Protein AF-A0A3P7J3W5-F1 (afdb_monomer_lite)

pLDDT: mean 81.72, std 17.39, range [25.41, 97.19]

Structure (mmCIF, N/CA/C/O backbone):
data_AF-A0A3P7J3W5-F1
#
_entry.id   AF-A0A3P7J3W5-F1
#
loop_
_atom_site.group_PDB
_atom_site.id
_atom_site.type_symbol
_atom_site.label_atom_id
_atom_site.label_alt_id
_atom_site.label_comp_id
_atom_site.label_asym_id
_atom_site.label_entity_id
_atom_site.label_seq_id
_atom_site.pdbx_PDB_ins_code
_atom_site.Cartn_x
_atom_site.Cartn_y
_atom_site.Cartn_z
_atom_site.occupancy
_atom_site.B_iso_or_equiv
_atom_site.auth_seq_id
_atom_site.auth_comp_id
_atom_site.auth_asym_id
_atom_site.auth_atom_id
_atom_site.pdbx_PDB_model_num
ATOM 1 N N . MET A 1 1 ? -39.302 -14.415 18.788 1.00 32.62 1 MET A N 1
ATOM 2 C CA . MET A 1 1 ? -39.458 -13.010 19.211 1.00 32.62 1 MET A CA 1
ATOM 3 C C . MET A 1 1 ? -38.468 -12.754 20.344 1.00 32.62 1 MET A C 1
ATOM 5 O O . MET A 1 1 ? -38.788 -12.977 21.496 1.00 32.62 1 MET A O 1
ATOM 9 N N . VAL A 1 2 ? -37.235 -12.389 19.990 1.00 25.41 2 VAL A N 1
ATOM 10 C CA . VAL A 1 2 ? -36.208 -11.818 20.878 1.00 25.41 2 VAL A CA 1
ATOM 11 C C . VAL A 1 2 ? -35.778 -10.541 20.160 1.00 25.41 2 VAL A C 1
ATOM 13 O O . VAL A 1 2 ? -35.645 -10.543 18.935 1.00 25.41 2 VAL A O 1
ATOM 16 N N . ALA A 1 3 ? -35.766 -9.428 20.884 1.00 28.78 3 ALA A N 1
ATOM 17 C CA . ALA A 1 3 ? -35.908 -8.079 20.351 1.00 28.78 3 ALA A CA 1
ATOM 18 C C . ALA A 1 3 ? -34.922 -7.730 19.215 1.00 28.78 3 ALA A C 1
ATOM 20 O O . ALA A 1 3 ? -33.742 -7.495 19.450 1.00 28.78 3 ALA A O 1
ATOM 21 N N . LYS A 1 4 ? -35.458 -7.540 17.999 1.00 30.19 4 LYS A N 1
ATOM 22 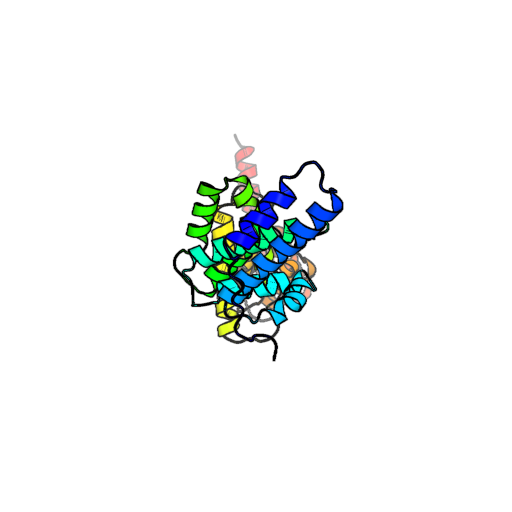C CA . LYS A 1 4 ? -34.817 -6.879 16.837 1.00 30.19 4 LYS A CA 1
ATOM 23 C C . LYS A 1 4 ? -34.503 -5.382 17.062 1.00 30.19 4 LYS A C 1
ATOM 25 O O . LYS A 1 4 ? -34.199 -4.668 16.117 1.00 30.19 4 LYS A O 1
ATOM 30 N N . GLY A 1 5 ? -34.609 -4.901 18.298 1.00 29.94 5 GLY A N 1
ATOM 31 C CA . GLY A 1 5 ? -34.490 -3.492 18.670 1.00 29.94 5 GLY A CA 1
ATOM 32 C C . GLY A 1 5 ? -33.723 -3.270 19.968 1.00 29.94 5 GLY A C 1
ATOM 33 O O . GLY A 1 5 ? -33.806 -2.184 20.534 1.00 29.94 5 GLY A O 1
ATOM 34 N N . ALA A 1 6 ? -32.971 -4.266 20.448 1.00 30.86 6 ALA A N 1
ATOM 35 C CA . ALA A 1 6 ? -31.943 -3.996 21.437 1.00 30.86 6 ALA A CA 1
ATOM 36 C C . ALA A 1 6 ? -30.790 -3.277 20.722 1.00 30.86 6 ALA A C 1
ATOM 38 O O . ALA A 1 6 ? -29.756 -3.858 20.405 1.00 30.86 6 ALA A O 1
ATOM 39 N N . HIS A 1 7 ? -30.947 -1.966 20.516 1.00 38.22 7 HIS A N 1
ATOM 40 C CA . HIS A 1 7 ? -29.829 -1.110 20.871 1.00 38.22 7 HIS A CA 1
ATOM 41 C C . HIS A 1 7 ? -29.424 -1.605 22.259 1.00 38.22 7 HIS A C 1
ATOM 43 O O . HIS A 1 7 ? -30.256 -1.618 23.163 1.00 38.22 7 HIS A O 1
ATOM 49 N N . LEU A 1 8 ? -28.223 -2.139 22.413 1.00 47.22 8 LEU A N 1
ATOM 50 C CA . LEU A 1 8 ? -27.623 -2.232 23.728 1.00 47.22 8 LEU A CA 1
ATOM 51 C C . LEU A 1 8 ? -26.984 -0.861 23.936 1.00 47.22 8 LEU A C 1
ATOM 53 O O . LEU A 1 8 ? -25.805 -0.735 23.628 1.00 47.22 8 LEU A O 1
ATOM 57 N N . PRO A 1 9 ? -27.683 0.205 24.382 1.00 47.31 9 PRO A N 1
ATOM 58 C CA . PRO A 1 9 ? -26.972 1.190 25.150 1.00 47.31 9 PRO A CA 1
ATOM 59 C C . PRO A 1 9 ? -26.625 0.457 26.438 1.00 47.31 9 PRO A C 1
ATOM 61 O O . PRO A 1 9 ? -27.456 -0.225 27.045 1.00 47.31 9 PRO A O 1
ATOM 64 N N . TRP A 1 10 ? -25.385 0.573 26.864 1.00 55.38 10 TRP A N 1
ATOM 65 C CA . TRP A 1 10 ? -25.084 0.339 28.255 1.00 55.38 10 TRP A CA 1
ATOM 66 C C . TRP A 1 10 ? -26.069 1.165 29.088 1.00 55.38 10 TRP A C 1
ATOM 68 O O . TRP A 1 10 ? -25.975 2.393 29.121 1.00 55.38 10 TRP A O 1
ATOM 78 N N . SER A 1 11 ? -27.079 0.537 29.699 1.00 67.06 11 SER A N 1
ATOM 79 C CA . SER A 1 11 ? -27.890 1.280 30.655 1.00 67.06 11 SER A CA 1
ATOM 80 C C . SER A 1 11 ? -26.925 1.730 31.747 1.00 67.06 11 SER A C 1
ATOM 82 O O . SER A 1 11 ? -26.080 0.946 32.181 1.00 67.06 11 SER A O 1
ATOM 84 N N . ARG A 1 12 ? -27.008 2.993 32.168 1.00 66.56 12 ARG A N 1
ATOM 85 C CA . ARG A 1 12 ? -26.094 3.564 33.169 1.00 66.56 12 ARG A CA 1
ATOM 86 C C . ARG A 1 12 ? -25.913 2.640 34.386 1.00 66.56 12 ARG A C 1
ATOM 88 O O . ARG A 1 12 ? -24.799 2.453 34.855 1.00 66.56 12 ARG A O 1
ATOM 95 N N . ARG A 1 13 ? -26.996 1.973 34.800 1.00 70.88 13 ARG A N 1
ATOM 96 C CA . ARG A 1 13 ? -27.021 0.976 35.881 1.00 70.88 13 ARG A CA 1
ATOM 97 C C . ARG A 1 13 ? -26.195 -0.279 35.586 1.00 70.88 13 ARG A C 1
ATOM 99 O O . ARG A 1 13 ? -25.500 -0.767 36.472 1.00 70.88 13 ARG A O 1
ATOM 106 N N . LEU A 1 14 ? -26.260 -0.804 34.360 1.00 74.50 14 LEU A N 1
ATOM 107 C CA . LEU A 1 14 ? -25.449 -1.949 33.941 1.00 74.50 14 LEU A CA 1
ATOM 108 C C . LEU A 1 14 ? -23.961 -1.574 33.928 1.00 74.50 14 LEU A C 1
ATOM 110 O O . LEU A 1 14 ? -23.153 -2.322 34.467 1.00 74.50 14 LEU A O 1
ATOM 114 N N . SER A 1 15 ? -23.606 -0.389 33.414 1.00 72.62 15 SER A N 1
ATOM 115 C CA . SER A 1 15 ? -22.226 0.117 33.480 1.00 72.62 15 SER A CA 1
ATOM 116 C C . SER A 1 15 ? -21.733 0.268 34.913 1.00 72.62 15 SER A C 1
ATOM 118 O O . SER A 1 15 ? -20.631 -0.167 35.227 1.00 72.62 15 SER A O 1
ATOM 120 N N . GLU A 1 16 ? -22.541 0.865 35.791 1.00 79.25 16 GLU A N 1
ATOM 121 C CA . GLU A 1 16 ? -22.210 1.046 37.209 1.00 79.25 16 GLU A CA 1
ATOM 122 C C . GLU A 1 16 ? -22.006 -0.306 37.910 1.00 79.25 16 GLU A C 1
ATOM 124 O O . GLU A 1 16 ? -21.056 -0.469 38.675 1.00 79.25 16 GLU A O 1
ATOM 129 N N . THR A 1 17 ? -22.833 -1.302 37.582 1.00 83.25 17 THR A N 1
ATOM 130 C CA . THR A 1 17 ? -22.724 -2.664 38.128 1.00 83.25 17 THR A CA 1
ATOM 131 C C . THR A 1 17 ? -21.467 -3.371 37.626 1.00 83.25 17 THR A C 1
ATOM 133 O O . THR A 1 17 ? -20.705 -3.901 38.430 1.00 83.25 17 THR A O 1
ATOM 136 N N . VAL A 1 18 ? -21.193 -3.328 36.319 1.00 84.38 18 VAL A N 1
ATOM 137 C CA . VAL A 1 18 ? -19.963 -3.889 35.735 1.00 84.38 18 VAL A CA 1
ATOM 138 C C . VAL A 1 18 ? -18.728 -3.242 36.361 1.00 84.38 18 VAL A C 1
ATOM 140 O O . VAL A 1 18 ? -17.822 -3.941 36.807 1.00 84.38 18 VAL A O 1
ATOM 143 N N . GLN A 1 19 ? -18.712 -1.913 36.485 1.00 83.81 19 GLN A N 1
ATOM 144 C CA . GLN A 1 19 ? -17.610 -1.186 37.118 1.00 83.81 19 GLN A CA 1
ATOM 145 C C . GLN A 1 19 ? -17.444 -1.543 38.600 1.00 83.81 19 GLN A C 1
ATOM 147 O O . GLN A 1 19 ? -16.315 -1.644 39.077 1.00 83.81 19 GLN A O 1
ATOM 152 N N . SER A 1 20 ? -18.541 -1.764 39.328 1.00 86.88 20 SER A N 1
ATOM 153 C CA . SER A 1 20 ? -18.498 -2.222 40.720 1.00 86.88 20 SER A CA 1
ATOM 154 C C . SER A 1 20 ? -17.859 -3.610 40.840 1.00 86.88 20 SER A C 1
ATOM 156 O O . SER A 1 20 ? -16.986 -3.802 41.686 1.00 86.88 20 SER A O 1
ATOM 158 N N . VAL A 1 21 ? -18.217 -4.546 39.955 1.00 86.75 21 VAL A N 1
ATOM 159 C CA . VAL A 1 21 ? -17.647 -5.905 39.927 1.00 86.75 21 VAL A CA 1
ATOM 160 C C . VAL A 1 21 ? -16.160 -5.881 39.561 1.00 86.75 21 VAL A C 1
ATOM 162 O O . VAL A 1 21 ? -15.350 -6.492 40.257 1.00 86.75 21 VAL A O 1
ATOM 165 N N . LEU A 1 22 ? -15.771 -5.127 38.526 1.00 85.94 22 LEU A N 1
ATOM 166 C CA . LEU A 1 22 ? -14.370 -5.030 38.090 1.00 85.94 22 LEU A CA 1
ATOM 167 C C . LEU A 1 22 ? -13.462 -4.412 39.168 1.00 85.94 22 LEU A C 1
ATOM 169 O O . LEU A 1 22 ? -12.328 -4.859 39.364 1.00 85.94 22 LEU A O 1
ATOM 173 N N . LYS A 1 23 ? -13.970 -3.433 39.927 1.00 89.56 23 LYS A N 1
ATOM 174 C CA . LYS A 1 23 ? -13.230 -2.767 41.015 1.00 89.56 23 LYS A CA 1
ATOM 175 C C . LYS A 1 23 ? -13.205 -3.554 42.326 1.00 89.56 23 LYS A C 1
ATOM 177 O O . LYS A 1 23 ? -12.397 -3.234 43.192 1.00 89.56 23 LYS A O 1
ATOM 182 N N . ASN A 1 24 ? -14.052 -4.569 42.494 1.00 90.31 24 ASN A N 1
ATOM 183 C CA . ASN A 1 24 ? -14.135 -5.318 43.745 1.00 90.31 24 ASN A CA 1
ATOM 184 C C . ASN A 1 24 ? -12.908 -6.241 43.914 1.00 90.31 24 ASN A C 1
ATOM 186 O O . ASN A 1 24 ? -12.721 -7.142 43.095 1.00 90.31 24 ASN A O 1
ATOM 190 N N . PRO A 1 25 ? -12.062 -6.059 44.946 1.00 89.31 25 PRO A N 1
ATOM 191 C CA . PRO A 1 25 ? -10.856 -6.868 45.141 1.00 89.31 25 PRO A CA 1
ATOM 192 C C . PRO A 1 25 ? -11.151 -8.333 45.501 1.00 89.31 25 PRO A C 1
ATOM 194 O O . PRO A 1 25 ? -10.266 -9.169 45.375 1.00 89.31 25 PRO A O 1
ATOM 197 N N . HIS A 1 26 ? -12.378 -8.650 45.920 1.00 91.38 26 HIS A N 1
ATOM 198 C CA . HIS A 1 26 ? -12.797 -10.000 46.304 1.00 91.38 26 HIS A CA 1
ATOM 199 C C . HIS A 1 26 ? -13.346 -10.834 45.138 1.00 91.38 26 HIS A C 1
ATOM 201 O O . HIS A 1 26 ? -13.670 -12.002 45.329 1.00 91.38 26 HIS A O 1
ATOM 207 N N . VAL A 1 27 ? -13.492 -10.246 43.946 1.00 89.56 27 VAL A N 1
ATOM 208 C CA . VAL A 1 27 ? -13.928 -10.976 42.748 1.00 89.56 27 VAL A CA 1
ATOM 209 C C . VAL A 1 27 ? -12.719 -11.623 42.091 1.00 89.56 27 VAL A C 1
ATOM 211 O O . VAL A 1 27 ? -11.704 -10.962 41.867 1.00 89.56 27 VAL A O 1
ATOM 214 N N . ASP A 1 28 ? -12.870 -12.902 41.760 1.00 92.88 28 ASP A N 1
ATOM 215 C CA . ASP A 1 28 ? -11.854 -13.699 41.089 1.00 92.88 28 ASP A CA 1
ATOM 216 C C . ASP A 1 28 ? -11.369 -13.052 39.776 1.00 92.88 28 ASP A C 1
ATOM 218 O O . ASP A 1 28 ? -12.141 -12.455 39.016 1.00 92.88 28 ASP A O 1
ATOM 222 N N . LEU A 1 29 ? -10.064 -13.154 39.518 1.00 89.44 29 LEU A N 1
ATOM 223 C CA . LEU A 1 29 ? -9.424 -12.510 38.375 1.00 89.44 29 LEU A CA 1
ATOM 224 C C . LEU A 1 29 ? -9.909 -13.080 37.034 1.00 89.44 29 LEU A C 1
ATOM 226 O O . LEU A 1 29 ? -10.029 -12.328 36.068 1.00 89.44 29 LEU A O 1
ATOM 230 N N . GLU A 1 30 ? -10.213 -14.374 36.963 1.00 89.94 30 GLU A N 1
ATOM 231 C CA . GLU A 1 30 ? -10.749 -15.031 35.770 1.00 89.94 30 GLU A CA 1
ATOM 232 C C . GLU A 1 30 ? -12.151 -14.508 35.445 1.00 89.94 30 GLU A C 1
ATOM 234 O O . GLU A 1 30 ? -12.442 -14.168 34.296 1.00 89.94 30 GLU A O 1
ATOM 239 N N . ILE A 1 31 ? -12.989 -14.321 36.470 1.00 88.62 31 ILE A N 1
ATOM 240 C CA . ILE A 1 31 ? -14.320 -13.712 36.319 1.00 88.62 31 ILE A CA 1
ATOM 241 C C . ILE A 1 31 ? -14.195 -12.277 35.800 1.00 88.62 31 ILE A C 1
ATOM 243 O O . ILE A 1 31 ? -14.942 -11.880 34.903 1.00 88.62 31 ILE A O 1
ATOM 247 N N . LYS A 1 32 ? -13.233 -11.500 36.314 1.00 87.81 32 LYS A N 1
ATOM 248 C CA . LYS A 1 32 ? -12.977 -10.141 35.812 1.00 87.81 32 LYS A CA 1
ATOM 249 C C . LYS A 1 32 ? -12.538 -10.146 34.353 1.00 87.81 32 LYS A C 1
ATOM 251 O O . LYS A 1 32 ? -13.104 -9.392 33.570 1.00 87.81 32 LYS A O 1
ATOM 256 N N . ARG A 1 33 ? -11.596 -11.014 33.969 1.00 87.25 33 ARG A N 1
ATOM 257 C CA . ARG A 1 33 ? -11.143 -11.140 32.571 1.00 87.25 33 ARG A CA 1
ATOM 258 C C . ARG A 1 33 ? -12.283 -11.542 31.638 1.00 87.25 33 ARG A C 1
ATOM 260 O O . ARG A 1 33 ? -12.437 -10.951 30.573 1.00 87.25 33 ARG A O 1
ATOM 267 N N . SER A 1 34 ? -13.106 -12.504 32.050 1.00 88.62 34 SER A N 1
ATOM 268 C CA . SER A 1 34 ? -14.282 -12.935 31.288 1.00 88.62 34 SER A CA 1
ATOM 269 C C . SER A 1 34 ? -15.281 -11.789 31.109 1.00 88.62 34 SER A C 1
ATOM 271 O O . SER A 1 34 ? -15.708 -11.498 29.990 1.00 88.62 34 SER A O 1
ATOM 273 N N . LEU A 1 35 ? -15.579 -11.052 32.186 1.00 86.75 35 LEU A N 1
ATOM 274 C CA . LEU A 1 35 ? -16.451 -9.883 32.120 1.00 86.75 35 LEU A CA 1
ATOM 275 C C . LEU A 1 35 ? -15.873 -8.793 31.207 1.00 86.75 35 LEU A C 1
ATOM 277 O O . LEU A 1 35 ? -16.602 -8.264 30.372 1.00 86.75 35 LEU A O 1
ATOM 281 N N . GLU A 1 36 ? -14.579 -8.482 31.307 1.00 87.44 36 GLU A N 1
ATOM 282 C CA . GLU A 1 36 ? -13.901 -7.531 30.415 1.00 87.44 36 GLU A CA 1
ATOM 283 C C . GLU A 1 36 ? -13.985 -7.953 28.945 1.00 87.44 36 GLU A C 1
ATOM 285 O O . GLU A 1 36 ? -14.262 -7.113 28.088 1.00 87.44 36 GLU A O 1
ATOM 290 N N . SER A 1 37 ? -13.806 -9.242 28.652 1.00 87.25 37 SER A N 1
ATOM 291 C CA . SER A 1 37 ? -13.932 -9.789 27.299 1.00 87.25 37 SER A CA 1
ATOM 292 C C . SER A 1 37 ? -15.345 -9.599 26.735 1.00 87.25 37 SER A C 1
ATOM 294 O O . SER A 1 37 ? -15.518 -9.088 25.624 1.00 87.25 37 SER A O 1
ATOM 296 N N . VAL A 1 38 ? -16.379 -9.885 27.533 1.00 87.62 38 VAL A N 1
ATOM 297 C CA . VAL A 1 38 ? -17.779 -9.631 27.149 1.00 87.62 38 VAL A CA 1
ATOM 298 C C . VAL A 1 38 ? -18.023 -8.138 26.908 1.00 87.62 38 VAL A C 1
ATOM 300 O O . VAL A 1 38 ? -18.662 -7.765 25.923 1.00 87.62 38 VAL A O 1
ATOM 303 N N . CYS A 1 39 ? -17.482 -7.271 27.769 1.00 86.12 39 CYS A N 1
ATOM 304 C CA . CYS A 1 39 ? -17.613 -5.819 27.638 1.00 86.12 39 CYS A CA 1
ATOM 305 C C . CYS A 1 39 ? -16.983 -5.301 26.336 1.00 86.12 39 CYS A C 1
ATOM 307 O O . CYS A 1 39 ? -17.618 -4.543 25.601 1.00 86.12 39 CYS A O 1
ATOM 309 N N . ARG A 1 40 ? -15.757 -5.739 26.031 1.00 86.69 40 ARG A N 1
ATOM 310 C CA . ARG A 1 40 ? -15.022 -5.376 24.809 1.00 86.69 40 ARG A CA 1
ATOM 311 C C . ARG A 1 40 ? -15.729 -5.895 23.555 1.00 86.69 40 ARG A C 1
ATOM 313 O O . ARG A 1 40 ? -15.898 -5.151 22.594 1.00 86.69 40 ARG A O 1
ATOM 320 N N . THR A 1 41 ? -16.231 -7.129 23.588 1.00 88.56 41 THR A N 1
ATOM 321 C CA . THR A 1 41 ? -17.006 -7.712 22.478 1.00 88.56 41 THR A CA 1
ATOM 322 C C . THR A 1 41 ? -18.286 -6.914 22.214 1.00 88.56 41 THR A C 1
ATOM 324 O O . THR A 1 41 ? -18.602 -6.592 21.067 1.00 88.56 41 THR A O 1
ATOM 327 N N . ALA A 1 42 ? -19.003 -6.515 23.269 1.00 86.44 42 ALA A N 1
ATOM 328 C CA . ALA A 1 42 ? -20.189 -5.669 23.144 1.00 86.44 42 ALA A CA 1
ATOM 329 C C . ALA A 1 42 ? -19.861 -4.279 22.567 1.00 86.44 42 ALA A C 1
ATOM 331 O O . ALA A 1 42 ? -20.620 -3.760 21.746 1.00 86.44 42 ALA A O 1
ATOM 332 N N . GLU A 1 43 ? -18.726 -3.688 22.951 1.00 87.75 43 GLU A N 1
ATOM 333 C CA . GLU A 1 43 ? -18.242 -2.419 22.395 1.00 87.75 43 GLU A CA 1
ATOM 334 C C . GLU A 1 43 ? -17.947 -2.527 20.889 1.00 87.75 43 GLU A C 1
ATOM 336 O O . GLU A 1 43 ? -18.374 -1.670 20.110 1.00 87.75 43 GLU A O 1
ATOM 341 N N . MET A 1 44 ? -17.299 -3.611 20.449 1.00 89.88 44 MET A N 1
ATOM 342 C CA . MET A 1 44 ? -17.093 -3.886 19.021 1.00 89.88 44 MET A CA 1
ATOM 343 C C . MET A 1 44 ? -18.416 -4.078 18.278 1.00 89.88 44 MET A C 1
ATOM 345 O O . MET A 1 44 ? -18.584 -3.552 17.179 1.00 89.88 44 MET A O 1
ATOM 349 N N . GLY A 1 45 ? -19.386 -4.763 18.891 1.00 89.44 45 GLY A N 1
ATOM 350 C CA . GLY A 1 45 ? -20.737 -4.906 18.347 1.00 89.44 45 GLY A CA 1
ATOM 351 C C . GLY A 1 45 ? -21.453 -3.565 18.153 1.00 89.44 45 GLY A C 1
ATOM 352 O O . GLY A 1 45 ? -22.076 -3.339 17.116 1.00 89.44 45 GLY A O 1
ATOM 353 N N . GLN A 1 46 ? -21.322 -2.641 19.109 1.00 87.38 46 GLN A N 1
ATOM 354 C CA . GLN A 1 46 ? -21.881 -1.287 19.001 1.00 87.38 46 GLN A CA 1
ATOM 355 C C . GLN A 1 46 ? -21.239 -0.483 17.867 1.00 87.38 46 GLN A C 1
ATOM 357 O O . GLN A 1 46 ? -21.958 0.165 17.104 1.00 87.38 46 GLN A O 1
ATOM 362 N N . MET A 1 47 ? -19.910 -0.544 17.732 1.00 88.88 47 MET A N 1
ATOM 363 C CA . MET A 1 47 ? -19.206 0.087 16.610 1.00 88.88 47 MET A CA 1
ATOM 364 C C . MET A 1 47 ? -19.652 -0.527 15.280 1.00 88.88 47 MET A C 1
ATOM 366 O O . MET A 1 47 ? -20.005 0.183 14.351 1.00 88.88 47 MET A O 1
ATOM 370 N N . LEU A 1 48 ? -19.757 -1.848 15.194 1.00 90.69 48 LEU A N 1
ATOM 371 C CA . LEU A 1 48 ? -20.215 -2.532 13.987 1.00 90.69 48 LEU A CA 1
ATOM 372 C C . LEU A 1 48 ? -21.633 -2.084 13.565 1.00 90.69 48 LEU A C 1
ATOM 374 O O . LEU A 1 48 ? -21.878 -1.783 12.393 1.00 90.69 48 LEU A O 1
ATOM 378 N N . MET A 1 49 ? -22.544 -1.924 14.528 1.00 89.88 49 MET A N 1
ATOM 379 C CA . MET A 1 49 ? -23.889 -1.388 14.285 1.00 89.88 49 MET A CA 1
ATOM 380 C C . MET A 1 49 ? -23.896 0.084 13.842 1.00 89.88 49 MET A C 1
ATOM 382 O O . MET A 1 49 ? -24.785 0.489 13.086 1.00 89.88 49 MET A O 1
ATOM 386 N N . SER A 1 50 ? -22.928 0.898 14.278 1.00 88.88 50 SER A N 1
ATOM 387 C CA . SER A 1 50 ? -22.824 2.300 13.850 1.00 88.88 50 SER A CA 1
ATOM 388 C C . SER A 1 50 ? -22.496 2.408 12.353 1.00 88.88 50 SER A C 1
ATOM 390 O O . SER A 1 50 ? -23.019 3.287 11.667 1.00 88.88 50 SER A O 1
ATOM 392 N N . TYR A 1 51 ? -21.783 1.424 11.805 1.00 90.88 51 TYR A N 1
ATOM 393 C CA . TYR A 1 51 ? -21.502 1.268 10.372 1.00 90.88 51 TYR A CA 1
ATOM 394 C C . TYR A 1 51 ? -22.570 0.446 9.630 1.00 90.88 51 TYR A C 1
ATOM 396 O O . TYR A 1 51 ? -22.291 -0.214 8.630 1.00 90.88 51 TYR A O 1
ATOM 404 N N . SER A 1 52 ? -23.813 0.461 10.128 1.00 88.69 52 SER A N 1
ATOM 405 C CA . SER A 1 52 ? -24.979 -0.206 9.522 1.00 88.69 52 SER A CA 1
ATOM 406 C C . SER A 1 52 ? -24.804 -1.714 9.310 1.00 88.69 52 SER A C 1
ATOM 408 O O . SER A 1 52 ? -25.501 -2.320 8.496 1.00 88.69 52 SER A O 1
ATOM 410 N N . THR A 1 53 ? -23.882 -2.339 10.041 1.00 88.38 53 THR A N 1
ATOM 411 C CA . THR A 1 53 ? -23.648 -3.778 9.951 1.00 88.38 53 THR A CA 1
ATOM 412 C C . THR A 1 53 ? -24.479 -4.479 11.034 1.00 88.38 53 THR A C 1
ATOM 414 O O . THR A 1 53 ? -24.520 -4.014 12.175 1.00 88.38 53 THR A O 1
ATOM 417 N N . PRO A 1 54 ? -25.203 -5.570 10.723 1.00 89.56 54 PRO A N 1
ATOM 418 C CA . PRO A 1 54 ? -25.998 -6.276 11.725 1.00 89.56 54 PRO A CA 1
ATOM 419 C C . PRO A 1 54 ? -25.120 -6.904 12.810 1.00 89.56 54 PRO A C 1
ATOM 421 O O . PRO A 1 54 ? -24.133 -7.556 12.485 1.00 89.56 54 PRO A O 1
ATOM 424 N N . LEU A 1 55 ? -25.532 -6.816 14.081 1.00 87.50 55 LEU A N 1
ATOM 425 C CA . LEU A 1 55 ? -24.796 -7.410 15.210 1.00 87.50 55 LEU A CA 1
ATOM 426 C C . LEU A 1 55 ? -24.501 -8.909 15.018 1.00 87.50 55 LEU A C 1
ATOM 428 O O . LEU A 1 55 ? -23.443 -9.378 15.415 1.00 87.50 55 LEU A O 1
ATOM 432 N N . GLY A 1 56 ? -25.392 -9.649 14.347 1.00 87.56 56 GLY A N 1
ATOM 433 C CA . GLY A 1 56 ? -25.186 -11.070 14.036 1.00 87.56 56 GLY A CA 1
ATOM 434 C C . GLY A 1 56 ? -24.004 -11.367 13.100 1.00 87.56 56 GLY A C 1
ATOM 435 O O . GLY A 1 56 ? -23.663 -12.528 12.920 1.00 87.56 56 GLY A O 1
ATOM 436 N N . MET A 1 57 ? -23.379 -10.347 12.502 1.00 90.50 57 MET A N 1
ATOM 437 C CA . MET A 1 57 ? -22.154 -10.488 11.706 1.00 90.50 57 MET A CA 1
ATOM 438 C C . MET A 1 57 ? -20.879 -10.363 12.548 1.00 90.50 57 MET A C 1
ATOM 440 O O . MET A 1 57 ? -19.797 -10.582 12.010 1.00 90.50 57 MET A O 1
ATOM 444 N N . LEU A 1 58 ? -20.978 -10.012 13.837 1.00 90.75 58 LEU A N 1
ATOM 445 C CA . LEU A 1 58 ? -19.811 -9.784 14.690 1.00 90.75 58 LEU A CA 1
ATOM 446 C C . LEU A 1 58 ? -18.911 -11.021 14.756 1.00 90.75 58 LEU A C 1
ATOM 448 O O . LEU A 1 58 ? -17.724 -10.909 14.469 1.00 90.75 58 LEU A O 1
ATOM 452 N N . ASP A 1 59 ? -19.479 -12.200 15.010 1.00 90.19 59 ASP A N 1
ATOM 453 C CA . ASP A 1 59 ? -18.706 -13.446 15.072 1.00 90.19 59 ASP A CA 1
ATOM 454 C C . ASP A 1 59 ? -18.011 -13.747 13.739 1.00 90.19 59 ASP A C 1
ATOM 456 O O . ASP A 1 59 ? -16.859 -14.164 13.717 1.00 90.19 59 ASP A O 1
ATOM 460 N N . ALA A 1 60 ? -18.664 -13.470 12.605 1.00 92.25 60 ALA A N 1
ATOM 461 C CA . ALA A 1 60 ? -18.070 -13.665 11.283 1.00 92.25 60 ALA A CA 1
ATOM 462 C C . ALA A 1 60 ? -16.924 -12.676 11.000 1.00 92.25 60 ALA A C 1
ATOM 464 O O . ALA A 1 60 ? -15.926 -13.046 10.374 1.00 92.25 60 ALA A O 1
ATOM 465 N N . VAL A 1 61 ? -17.057 -11.429 11.463 1.00 92.50 61 VAL A N 1
ATOM 466 C CA . VAL A 1 61 ? -16.005 -10.404 11.382 1.00 92.50 61 VAL A CA 1
ATOM 467 C C . VAL A 1 61 ? -14.809 -10.794 12.249 1.00 92.50 61 VAL A C 1
ATOM 469 O O . VAL A 1 61 ? -13.675 -10.657 11.797 1.00 92.50 61 VAL A O 1
ATOM 472 N N . LEU A 1 62 ? -15.054 -11.315 13.452 1.00 91.00 62 LEU A N 1
ATOM 473 C CA . LEU A 1 62 ? -14.017 -11.721 14.404 1.00 91.00 62 LEU A CA 1
ATOM 474 C C . LEU A 1 62 ? -13.459 -13.131 14.152 1.00 91.00 62 LEU A C 1
ATOM 476 O O . LEU A 1 62 ? -12.428 -13.482 14.713 1.00 91.00 62 LEU A O 1
ATOM 480 N N . ALA A 1 63 ? -14.087 -13.927 13.281 1.00 90.38 63 ALA A N 1
ATOM 481 C CA . ALA A 1 63 ? -13.673 -15.303 12.993 1.00 90.38 63 ALA A CA 1
ATOM 482 C C . ALA A 1 63 ? -12.250 -15.418 12.421 1.00 90.38 63 ALA A C 1
ATOM 484 O O . ALA A 1 63 ? -11.636 -16.478 12.501 1.00 90.38 63 ALA A O 1
ATOM 485 N N . SER A 1 64 ? -11.739 -14.358 11.789 1.00 90.81 64 SER A N 1
ATOM 486 C CA . SER A 1 64 ? -10.353 -14.299 11.327 1.00 90.81 64 SER A CA 1
ATOM 487 C C . SER A 1 64 ? -9.874 -12.860 11.202 1.00 90.81 64 SER A C 1
ATOM 489 O O . SER A 1 64 ? -10.645 -11.957 10.871 1.00 90.81 64 SER A O 1
ATOM 491 N N . GLU A 1 65 ? -8.566 -12.659 11.340 1.00 91.75 65 GLU A N 1
ATOM 492 C CA . GLU A 1 65 ? -7.929 -11.359 11.106 1.00 91.75 65 GLU A CA 1
ATOM 493 C C . GLU A 1 65 ? -8.182 -10.823 9.697 1.00 91.75 65 GLU A C 1
ATOM 495 O O . GLU A 1 65 ? -8.332 -9.620 9.497 1.00 91.75 65 GLU A O 1
ATOM 500 N N . TYR A 1 66 ? -8.276 -11.712 8.705 1.00 91.75 66 TYR A N 1
ATOM 501 C CA . TYR A 1 66 ? -8.610 -11.328 7.339 1.00 91.75 66 TYR A CA 1
ATOM 502 C C . TYR A 1 66 ? -10.002 -10.686 7.254 1.00 91.75 66 TYR A C 1
ATOM 504 O O . TYR A 1 66 ? -10.158 -9.618 6.654 1.00 91.75 66 TYR A O 1
ATOM 512 N N . ASN A 1 67 ? -11.009 -11.309 7.876 1.00 92.75 67 ASN A N 1
ATOM 513 C CA . ASN A 1 67 ? -12.368 -10.766 7.920 1.00 92.75 67 ASN A CA 1
ATOM 514 C C . ASN A 1 67 ? -12.411 -9.453 8.698 1.00 92.75 67 ASN A C 1
ATOM 516 O O . ASN A 1 67 ? -13.060 -8.500 8.261 1.00 92.75 67 ASN A O 1
ATOM 520 N N . PHE A 1 68 ? -11.663 -9.380 9.795 1.00 94.31 68 PHE A N 1
ATOM 521 C CA . PHE A 1 68 ? -11.552 -8.178 10.600 1.00 94.31 68 PHE A CA 1
ATOM 522 C C . PHE A 1 68 ? -10.953 -7.011 9.801 1.00 94.31 68 PHE A C 1
ATOM 524 O O . PHE A 1 68 ? -11.553 -5.942 9.707 1.00 94.31 68 PHE A O 1
ATOM 531 N N . ILE A 1 69 ? -9.835 -7.227 9.107 1.00 94.25 69 ILE A N 1
ATOM 532 C CA . ILE A 1 69 ? -9.212 -6.214 8.243 1.00 94.25 69 ILE A CA 1
ATOM 533 C C . ILE A 1 69 ? -10.116 -5.830 7.066 1.00 94.25 69 ILE A C 1
ATOM 535 O O . ILE A 1 69 ? -10.167 -4.661 6.671 1.00 94.25 69 ILE A O 1
ATOM 539 N N . LYS A 1 70 ? -10.873 -6.781 6.511 1.00 93.88 70 LYS A N 1
ATOM 540 C CA . LYS A 1 70 ? -11.883 -6.489 5.487 1.00 93.88 70 LYS A CA 1
ATOM 541 C C . LYS A 1 70 ? -12.984 -5.575 6.032 1.00 93.88 70 LYS A C 1
ATOM 543 O O . LYS A 1 70 ? -13.419 -4.675 5.315 1.00 93.88 70 LYS A O 1
ATOM 548 N N . PHE A 1 71 ? -13.388 -5.759 7.288 1.00 94.75 71 PHE A N 1
ATOM 549 C CA . PHE A 1 71 ? -14.327 -4.865 7.957 1.00 94.75 71 PHE A CA 1
ATOM 550 C C . PHE A 1 71 ? -13.731 -3.467 8.190 1.00 94.75 71 PHE A C 1
ATOM 552 O O . PHE A 1 71 ? -14.383 -2.479 7.861 1.00 94.75 71 PHE A O 1
ATOM 559 N N . ILE A 1 72 ? -12.472 -3.359 8.631 1.00 95.75 72 ILE A N 1
ATOM 560 C CA . ILE A 1 72 ? -11.783 -2.058 8.748 1.00 95.75 72 ILE A CA 1
ATOM 561 C C . ILE A 1 72 ? -11.768 -1.313 7.402 1.00 95.75 72 ILE A C 1
ATOM 563 O O . ILE A 1 72 ? -12.094 -0.130 7.335 1.00 95.75 72 ILE A O 1
ATOM 567 N N . ARG A 1 73 ? -11.470 -2.009 6.297 1.00 94.75 73 ARG A N 1
ATOM 568 C CA . ARG A 1 73 ? -11.552 -1.425 4.944 1.00 94.75 73 ARG A CA 1
ATOM 569 C C . ARG A 1 73 ? -12.961 -0.941 4.601 1.00 94.75 73 ARG A C 1
ATOM 571 O O . ARG A 1 73 ? -13.108 0.131 4.020 1.00 94.75 73 ARG A O 1
ATOM 578 N N . PHE A 1 74 ? -13.984 -1.714 4.963 1.00 93.38 74 PHE A N 1
ATOM 579 C CA . PHE A 1 74 ? -15.380 -1.329 4.766 1.00 93.38 74 PHE A CA 1
ATOM 580 C C . PHE A 1 74 ? -15.738 -0.048 5.536 1.00 93.38 74 PHE A C 1
ATOM 582 O O . PHE A 1 74 ? -16.380 0.832 4.957 1.00 93.38 74 PHE A O 1
ATOM 589 N N . MET A 1 75 ? -15.267 0.108 6.780 1.00 93.88 75 MET A N 1
ATOM 590 C CA . MET A 1 75 ? -15.501 1.321 7.578 1.00 93.88 75 MET A CA 1
ATOM 591 C C . MET A 1 75 ? -15.033 2.583 6.843 1.00 93.88 75 MET A C 1
ATOM 593 O O . MET A 1 75 ? -15.758 3.575 6.818 1.00 93.88 75 MET A O 1
ATOM 597 N N . PHE A 1 76 ? -13.874 2.542 6.175 1.00 92.69 76 PHE A N 1
ATOM 598 C CA . PHE A 1 76 ? -13.359 3.695 5.426 1.00 92.69 76 PHE A CA 1
ATOM 599 C C . PHE A 1 76 ? -14.195 4.067 4.206 1.00 92.69 76 PHE A C 1
ATOM 601 O O . PHE A 1 76 ? -14.252 5.242 3.858 1.00 92.69 76 PHE A O 1
ATOM 608 N N . THR A 1 77 ? -14.904 3.115 3.605 1.00 89.69 77 THR A N 1
ATOM 609 C CA . THR A 1 77 ? -15.797 3.374 2.463 1.00 89.69 77 THR A CA 1
ATOM 610 C C . THR A 1 77 ? -17.208 3.810 2.864 1.00 89.69 77 THR A C 1
ATOM 612 O O . THR A 1 77 ? -18.037 4.043 1.994 1.00 89.69 77 THR A O 1
ATOM 615 N N . HIS A 1 78 ? -17.518 3.884 4.162 1.00 87.56 78 HIS A N 1
ATOM 616 C CA . HIS A 1 78 ? -18.891 4.075 4.620 1.00 87.56 78 HIS A CA 1
ATOM 617 C C . HIS A 1 78 ? -19.275 5.550 4.776 1.00 87.56 78 HIS A C 1
ATOM 619 O O . HIS A 1 78 ? -18.757 6.238 5.649 1.00 87.56 78 HIS A O 1
ATOM 625 N N . ASP A 1 79 ? -20.262 6.023 4.016 1.00 82.06 79 ASP A N 1
ATOM 626 C CA . ASP A 1 79 ? -20.582 7.456 3.890 1.00 82.06 79 ASP A CA 1
ATOM 627 C C . ASP A 1 79 ? -21.198 8.133 5.120 1.00 82.06 79 ASP A C 1
ATOM 629 O O . ASP A 1 79 ? -21.340 9.353 5.159 1.00 82.06 79 ASP A O 1
ATOM 633 N N . ARG A 1 80 ? -21.536 7.366 6.158 1.00 79.38 80 ARG A N 1
ATOM 634 C CA . ARG A 1 80 ? -22.249 7.876 7.337 1.00 79.38 80 ARG A CA 1
ATOM 635 C C . ARG A 1 80 ? -21.444 8.878 8.171 1.00 79.38 80 ARG A C 1
ATOM 637 O O . ARG A 1 80 ? -22.036 9.742 8.813 1.00 79.38 80 ARG A O 1
ATOM 644 N N . TYR A 1 81 ? -20.121 8.746 8.194 1.00 83.06 81 TYR A N 1
ATOM 645 C CA . TYR A 1 81 ? -19.233 9.543 9.043 1.00 83.06 81 TYR A CA 1
ATOM 646 C C . TYR A 1 81 ? -18.202 10.305 8.212 1.00 83.06 81 TYR A C 1
ATOM 648 O O . TYR A 1 81 ? -17.858 9.880 7.111 1.00 83.06 81 TYR A O 1
ATOM 656 N N . GLY A 1 82 ? -17.681 11.416 8.738 1.00 84.06 82 GLY A N 1
ATOM 657 C CA . GLY A 1 82 ? -16.556 12.126 8.122 1.00 84.06 82 GLY A CA 1
ATOM 658 C C . GLY A 1 82 ? -15.278 11.282 8.123 1.00 84.06 82 GLY A C 1
ATOM 659 O O . GLY A 1 82 ? -15.113 10.403 8.969 1.00 84.06 82 GLY A O 1
ATOM 660 N N . VAL A 1 83 ? -14.365 11.556 7.189 1.00 82.81 83 VAL A N 1
ATOM 661 C CA . VAL A 1 83 ? -13.168 10.729 6.943 1.00 82.81 83 VAL A CA 1
ATOM 662 C C . VAL A 1 83 ? -12.298 10.575 8.205 1.00 82.81 83 VAL A C 1
ATOM 664 O O . VAL A 1 83 ? -11.929 9.458 8.565 1.00 82.81 83 VAL A O 1
ATOM 667 N N . ALA A 1 84 ? -12.100 11.662 8.961 1.00 84.69 84 ALA A N 1
ATOM 668 C CA . ALA A 1 84 ? -11.365 11.650 10.230 1.00 84.69 84 ALA A CA 1
ATOM 669 C C . ALA A 1 84 ? -12.027 10.776 11.315 1.00 84.69 84 ALA A C 1
ATOM 671 O O . ALA A 1 84 ? -11.345 10.035 12.021 1.00 84.69 84 ALA A O 1
ATOM 672 N N . GLN A 1 85 ? -13.361 10.803 11.424 1.00 89.81 85 GLN A N 1
ATOM 673 C CA . GLN A 1 85 ? -14.081 9.970 12.394 1.00 89.81 85 GLN A CA 1
ATOM 674 C C . GLN A 1 85 ? -13.930 8.480 12.066 1.00 89.81 85 GLN A C 1
ATOM 676 O O . GLN A 1 85 ? -13.750 7.672 12.974 1.00 89.81 85 GLN A O 1
ATOM 681 N N . ARG A 1 86 ? -13.931 8.114 10.775 1.00 91.44 86 ARG A N 1
ATOM 682 C CA . ARG A 1 86 ? -13.717 6.722 10.346 1.00 91.44 86 ARG A CA 1
ATOM 683 C C . ARG A 1 86 ? -12.347 6.200 10.786 1.00 91.44 86 ARG A C 1
ATOM 685 O O . ARG A 1 86 ? -12.245 5.046 11.194 1.00 91.44 86 ARG A O 1
ATOM 692 N N . LEU A 1 87 ? -11.308 7.041 10.739 1.00 93.06 87 LEU A N 1
ATOM 693 C CA . LEU A 1 87 ? -9.975 6.691 11.241 1.00 93.06 87 LEU A CA 1
ATOM 694 C C . LEU A 1 87 ? -9.975 6.469 12.756 1.00 93.06 87 LEU A C 1
ATOM 696 O O . LEU A 1 87 ? -9.457 5.452 13.212 1.00 93.06 87 LEU A O 1
ATOM 700 N N . LEU A 1 88 ? -10.587 7.371 13.527 1.00 93.00 88 LEU A N 1
ATOM 701 C CA . LEU A 1 88 ? -10.684 7.228 14.984 1.00 93.00 88 LEU A CA 1
ATOM 702 C C . LEU A 1 88 ? -11.423 5.948 15.386 1.00 93.00 88 LEU A C 1
ATOM 704 O O . LEU A 1 88 ? -10.945 5.202 16.243 1.00 93.00 88 LEU A O 1
ATOM 708 N N . ASP A 1 89 ? -12.547 5.661 14.732 1.00 93.69 89 ASP A N 1
ATOM 709 C CA . ASP A 1 89 ? -13.323 4.450 14.990 1.00 93.69 89 ASP A CA 1
ATOM 710 C C . ASP A 1 89 ? -12.533 3.193 14.612 1.00 93.69 89 ASP A C 1
ATOM 712 O O . ASP A 1 89 ? -12.548 2.217 15.357 1.00 93.69 89 ASP A O 1
ATOM 716 N N . ALA A 1 90 ? -11.802 3.205 13.491 1.00 94.88 90 ALA A N 1
ATOM 717 C CA . ALA A 1 90 ? -10.968 2.079 13.077 1.00 94.88 90 ALA A CA 1
ATOM 718 C C . ALA A 1 90 ? -9.805 1.831 14.052 1.00 94.88 90 ALA A C 1
ATOM 720 O O . ALA A 1 90 ? -9.547 0.686 14.423 1.00 94.88 90 ALA A O 1
ATOM 721 N N . VAL A 1 91 ? -9.135 2.892 14.517 1.00 95.25 91 VAL A N 1
ATOM 722 C CA . VAL A 1 91 ? -8.089 2.805 15.551 1.00 95.25 91 VAL A CA 1
ATOM 723 C C . VAL A 1 91 ? -8.659 2.210 16.835 1.00 95.25 91 VAL A C 1
ATOM 725 O O . VAL A 1 91 ? -8.050 1.313 17.419 1.00 95.25 91 VAL A O 1
ATOM 728 N N . LYS A 1 92 ? -9.847 2.661 17.249 1.00 94.38 92 LYS A N 1
ATOM 729 C CA . LYS A 1 92 ? -10.537 2.126 18.422 1.00 94.38 92 LYS A CA 1
ATOM 730 C C . LYS A 1 92 ? -10.902 0.652 18.239 1.00 94.38 92 LYS A C 1
ATOM 732 O O . LYS A 1 92 ? -10.610 -0.151 19.117 1.00 94.38 92 LYS A O 1
ATOM 737 N N . MET A 1 93 ? -11.468 0.289 17.089 1.00 93.81 93 MET A N 1
ATOM 738 C CA . MET A 1 93 ? -11.849 -1.084 16.750 1.00 93.81 93 MET A CA 1
ATOM 739 C C . MET A 1 93 ? -10.644 -2.032 16.813 1.00 93.81 93 MET A C 1
ATOM 741 O O . MET A 1 93 ? -10.737 -3.099 17.418 1.00 93.81 93 MET A O 1
ATOM 745 N N . VAL A 1 94 ? -9.500 -1.633 16.246 1.00 94.25 94 VAL A N 1
ATOM 746 C CA . VAL A 1 94 ? -8.252 -2.413 16.316 1.00 94.25 94 VAL A CA 1
ATOM 747 C C . VAL A 1 94 ? -7.696 -2.471 17.736 1.00 94.25 94 VAL A C 1
ATOM 749 O O . VAL A 1 94 ? -7.294 -3.544 18.175 1.00 94.25 94 VAL A O 1
ATOM 752 N N . GLY A 1 95 ? -7.730 -1.367 18.486 1.00 91.94 95 GLY A N 1
ATOM 753 C CA . GLY A 1 95 ? -7.323 -1.358 19.893 1.00 91.94 95 GLY A CA 1
ATOM 754 C C . GLY A 1 95 ? -8.132 -2.345 20.740 1.00 91.94 95 GLY A C 1
ATOM 755 O O . GLY A 1 95 ? -7.556 -3.125 21.494 1.00 91.94 95 GLY A O 1
ATOM 756 N N . THR A 1 96 ? -9.457 -2.373 20.569 1.00 91.38 96 THR A N 1
ATOM 757 C CA . THR A 1 96 ? -10.327 -3.330 21.266 1.00 91.38 96 THR A CA 1
ATOM 758 C C . THR A 1 96 ? -10.064 -4.772 20.818 1.00 91.38 96 THR A C 1
ATOM 760 O O . THR A 1 96 ? -10.045 -5.662 21.665 1.00 91.38 96 THR A O 1
ATOM 763 N N . TYR A 1 97 ? -9.794 -5.007 19.527 1.00 92.00 97 TYR A N 1
ATOM 764 C CA . TYR A 1 97 ? -9.430 -6.333 19.013 1.00 92.00 97 TYR A CA 1
ATOM 765 C C . TYR A 1 97 ? -8.134 -6.858 19.646 1.00 92.00 97 TYR A C 1
ATOM 767 O O . TYR A 1 97 ? -8.116 -7.971 20.165 1.00 92.00 97 TYR A O 1
ATOM 775 N N . CYS A 1 98 ? -7.067 -6.054 19.674 1.00 90.00 98 CYS A N 1
ATOM 776 C CA . CYS A 1 98 ? -5.784 -6.452 20.268 1.00 90.00 98 CYS A CA 1
ATOM 777 C C . CYS A 1 98 ? -5.891 -6.738 21.775 1.00 90.00 98 CYS A C 1
ATOM 779 O O . CYS A 1 98 ? -5.140 -7.544 22.307 1.00 90.00 98 CYS A O 1
ATOM 781 N N . LEU A 1 99 ? -6.840 -6.103 22.469 1.00 88.12 99 LEU A N 1
ATOM 782 C CA . LEU A 1 99 ? -7.133 -6.395 23.874 1.00 88.12 99 LEU A CA 1
ATOM 783 C C . LEU A 1 99 ? -7.950 -7.682 24.076 1.00 88.12 99 LEU A C 1
ATOM 785 O O . LEU A 1 99 ? -8.008 -8.182 25.197 1.00 88.12 99 LEU A O 1
ATOM 789 N N . LEU A 1 100 ? -8.649 -8.173 23.053 1.00 86.12 100 LEU A N 1
ATOM 790 C CA . LEU A 1 100 ? -9.435 -9.411 23.116 1.00 86.12 100 LEU A CA 1
ATOM 791 C C . LEU A 1 100 ? -8.615 -10.644 22.734 1.00 86.12 100 LEU A C 1
ATOM 793 O O . LEU A 1 100 ? -8.834 -11.715 23.293 1.00 86.12 100 LEU A O 1
ATOM 797 N N . TYR A 1 101 ? -7.685 -10.485 21.796 1.00 85.56 101 TYR A N 1
ATOM 798 C CA . TYR A 1 101 ? -6.895 -11.571 21.232 1.00 85.56 101 TYR A CA 1
ATOM 799 C C . TYR A 1 101 ? -5.414 -11.321 21.509 1.00 85.56 101 TYR A C 1
ATOM 801 O O . TYR A 1 101 ? -4.777 -10.575 20.777 1.00 85.56 101 TYR A O 1
ATOM 809 N N . GLU A 1 102 ? -4.866 -11.934 22.562 1.00 73.94 102 GLU A N 1
ATOM 810 C CA . GLU A 1 102 ? -3.448 -11.774 22.937 1.00 73.94 102 GLU A CA 1
ATOM 811 C C . GLU A 1 102 ? -2.492 -12.339 21.867 1.00 73.94 102 GLU A C 1
ATOM 813 O O . GLU A 1 102 ? -1.410 -11.797 21.646 1.00 73.94 102 GLU A O 1
ATOM 818 N N . GLU A 1 103 ? -2.914 -13.385 21.151 1.00 76.19 103 GLU A N 1
ATOM 819 C CA . GLU A 1 103 ? -2.203 -13.951 20.002 1.00 76.19 103 GLU A CA 1
ATOM 820 C C . GLU A 1 103 ? -2.780 -13.392 18.694 1.00 76.19 103 GLU A C 1
ATOM 822 O O . GLU A 1 103 ? -3.610 -14.021 18.037 1.00 76.19 103 GLU A O 1
ATOM 827 N N . HIS A 1 104 ? -2.351 -12.188 18.316 1.00 77.44 104 HIS A N 1
ATOM 828 C CA . HIS A 1 104 ? -2.669 -11.602 17.014 1.00 77.44 104 HIS A CA 1
ATOM 829 C C . HIS A 1 104 ? -1.406 -11.449 16.156 1.00 77.44 104 HIS A C 1
ATOM 831 O O . HIS A 1 104 ? -0.307 -11.170 16.643 1.00 77.44 104 HIS A O 1
ATOM 837 N N . THR A 1 105 ? -1.544 -11.618 14.847 1.00 77.94 105 THR A N 1
ATOM 838 C CA . THR A 1 105 ? -0.453 -11.418 13.898 1.00 77.94 105 THR A CA 1
ATOM 839 C C . THR A 1 105 ? -0.227 -9.920 13.639 1.00 77.94 105 THR A C 1
ATOM 841 O O . THR A 1 105 ? -1.081 -9.077 13.940 1.00 77.94 105 THR A O 1
ATOM 844 N N . PRO A 1 106 ? 0.902 -9.542 13.006 1.00 76.81 106 PRO A N 1
ATOM 845 C CA . PRO A 1 106 ? 1.162 -8.161 12.595 1.00 76.81 106 PRO A CA 1
ATOM 846 C C . PRO A 1 106 ? 0.169 -7.610 11.558 1.00 76.81 106 PRO A C 1
ATOM 848 O O . PRO A 1 106 ? 0.253 -6.426 11.215 1.00 76.81 106 PRO A O 1
ATOM 851 N N . LEU A 1 107 ? -0.733 -8.450 11.026 1.00 81.75 107 LEU A N 1
ATOM 852 C CA . LEU A 1 107 ? -1.821 -8.025 10.146 1.00 81.75 107 LEU A CA 1
ATOM 853 C C . LEU A 1 107 ? -2.808 -7.117 10.874 1.00 81.75 107 LEU A C 1
ATOM 855 O O . LEU A 1 107 ? -3.380 -6.237 10.236 1.00 81.75 107 LEU A O 1
ATOM 859 N N . VAL A 1 108 ? -2.989 -7.298 12.183 1.00 88.69 108 VAL A N 1
ATOM 860 C CA . VAL A 1 108 ? -3.838 -6.440 13.007 1.00 88.69 108 VAL A CA 1
ATOM 861 C C . VAL A 1 108 ? -2.945 -5.589 13.897 1.00 88.69 108 VAL A C 1
ATOM 863 O O . VAL A 1 108 ? -2.507 -5.997 14.967 1.00 88.69 108 VAL A O 1
ATOM 866 N N . SER A 1 109 ? -2.628 -4.388 13.418 1.00 91.69 109 SER A N 1
ATOM 867 C CA . SER A 1 109 ? -1.808 -3.422 14.145 1.00 91.69 109 SER A CA 1
ATOM 868 C C . SER A 1 109 ? -2.297 -2.001 13.913 1.00 91.69 109 SER A C 1
ATOM 870 O O . SER A 1 109 ? -2.945 -1.703 12.905 1.00 91.69 109 SER A O 1
ATOM 872 N N . LEU A 1 110 ? -1.919 -1.095 14.816 1.00 93.19 110 LEU A N 1
ATOM 873 C CA . LEU A 1 110 ? -2.187 0.330 14.649 1.00 93.19 110 LEU A CA 1
ATOM 874 C C . LEU A 1 110 ? -1.598 0.851 13.332 1.00 93.19 110 LEU A C 1
ATOM 876 O O . LEU A 1 110 ? -2.314 1.462 12.545 1.00 93.19 110 LEU A O 1
ATOM 880 N N . SER A 1 111 ? -0.329 0.547 13.045 1.00 93.94 111 SER A N 1
ATOM 881 C CA . SER A 1 111 ? 0.324 0.942 11.791 1.00 93.94 111 SER A CA 1
ATOM 882 C C . SER A 1 111 ? -0.428 0.432 10.559 1.00 93.94 111 SER A C 1
ATOM 884 O O . SER A 1 111 ? -0.564 1.164 9.579 1.00 93.94 111 SER A O 1
ATOM 886 N N . ARG A 1 112 ? -1.015 -0.774 10.613 1.00 94.62 112 ARG A N 1
ATOM 887 C CA . ARG A 1 112 ? -1.827 -1.299 9.510 1.00 94.62 112 ARG A CA 1
ATOM 888 C C . ARG A 1 112 ? -3.084 -0.470 9.263 1.00 94.62 112 ARG A C 1
ATOM 890 O O . ARG A 1 112 ? -3.418 -0.255 8.103 1.00 94.62 112 ARG A O 1
ATOM 897 N N . VAL A 1 113 ? -3.756 0.025 10.303 1.00 95.88 113 VAL A N 1
ATOM 898 C CA . VAL A 1 113 ? -4.935 0.901 10.148 1.00 95.88 113 VAL A CA 1
ATOM 899 C C . VAL A 1 113 ? -4.576 2.164 9.371 1.00 95.88 113 VAL A C 1
ATOM 901 O O . VAL A 1 113 ? -5.278 2.521 8.428 1.00 95.88 113 VAL A O 1
ATOM 904 N N . TYR A 1 114 ? -3.451 2.795 9.715 1.00 96.38 114 TYR A N 1
ATOM 905 C CA . TYR A 1 114 ? -2.965 3.995 9.030 1.00 96.38 114 TYR A CA 1
ATOM 906 C C . TYR A 1 114 ? -2.590 3.708 7.569 1.00 96.38 114 TYR A C 1
ATOM 908 O O . TYR A 1 114 ? -2.934 4.494 6.687 1.00 96.38 114 TYR A O 1
ATOM 916 N N . VAL A 1 115 ? -1.969 2.555 7.285 1.00 96.31 115 VAL A N 1
ATOM 917 C CA . VAL A 1 115 ? -1.706 2.106 5.904 1.00 96.31 115 VAL A CA 1
ATOM 918 C C . VAL A 1 115 ? -3.014 1.933 5.129 1.00 96.31 115 VAL A C 1
ATOM 920 O O . VAL A 1 115 ? -3.152 2.475 4.038 1.00 96.31 115 VAL A O 1
ATOM 923 N N . LEU A 1 116 ? -4.000 1.230 5.693 1.00 95.19 116 LEU A N 1
ATOM 924 C CA . LEU A 1 116 ? -5.304 1.006 5.054 1.00 95.19 116 LEU A CA 1
ATOM 925 C C . LEU A 1 116 ? -6.057 2.315 4.785 1.00 95.19 116 LEU A C 1
ATOM 927 O O . LEU A 1 116 ? -6.732 2.440 3.763 1.00 95.19 116 LEU A O 1
ATOM 931 N N . TYR A 1 117 ? -5.929 3.287 5.684 1.00 95.19 117 TYR A N 1
ATOM 932 C CA . TYR A 1 117 ? -6.501 4.613 5.503 1.00 95.19 117 TYR A CA 1
ATOM 933 C C . TYR A 1 117 ? -5.800 5.382 4.376 1.00 95.19 117 TYR A C 1
ATOM 935 O O . TYR A 1 117 ? -6.470 5.917 3.496 1.00 95.19 117 TYR A O 1
ATOM 943 N N . ALA A 1 118 ? -4.465 5.358 4.314 1.00 95.06 118 ALA A N 1
ATOM 944 C CA . ALA A 1 118 ? -3.715 5.938 3.197 1.00 95.06 118 ALA A CA 1
ATOM 945 C C . ALA A 1 118 ? -4.060 5.274 1.849 1.00 95.06 118 ALA A C 1
ATOM 947 O O . ALA A 1 118 ? -4.219 5.966 0.843 1.00 95.06 118 ALA A O 1
ATOM 948 N N . GLU A 1 119 ? -4.239 3.946 1.818 1.00 93.62 119 GLU A N 1
ATOM 949 C CA . GLU A 1 119 ? -4.728 3.232 0.630 1.00 93.62 119 GLU A CA 1
ATOM 950 C C . GLU A 1 119 ? -6.121 3.712 0.204 1.00 93.62 119 GLU A C 1
ATOM 952 O O . GLU A 1 119 ? -6.403 3.799 -0.993 1.00 93.62 119 GLU A O 1
ATOM 957 N N . TYR A 1 120 ? -7.003 4.001 1.165 1.00 92.81 120 TYR A N 1
ATOM 958 C CA . TYR A 1 120 ? -8.321 4.562 0.885 1.00 92.81 120 TYR A CA 1
ATOM 959 C C . TYR A 1 120 ? -8.208 5.969 0.287 1.00 92.81 120 TYR A C 1
ATOM 961 O O . TYR A 1 120 ? -8.767 6.197 -0.785 1.00 92.81 120 TYR A O 1
ATOM 969 N N . LEU A 1 121 ? -7.436 6.872 0.903 1.00 92.44 121 LEU A N 1
ATOM 970 C CA . LEU A 1 121 ? -7.237 8.241 0.402 1.00 92.44 121 LEU A CA 1
ATOM 971 C C . LEU A 1 121 ? -6.668 8.245 -1.026 1.00 92.44 121 LEU A C 1
ATOM 973 O O . LEU A 1 121 ? -7.122 9.008 -1.877 1.00 92.44 121 LEU A O 1
ATOM 977 N N . GLN A 1 122 ? -5.721 7.344 -1.317 1.00 91.94 122 GLN A N 1
ATOM 978 C CA . GLN A 1 122 ? -5.137 7.191 -2.653 1.00 91.94 122 GLN A CA 1
ATOM 979 C C . GLN A 1 122 ? -6.177 6.799 -3.711 1.00 91.94 122 GLN A C 1
ATOM 981 O O . GLN A 1 122 ? -6.088 7.254 -4.850 1.00 91.94 122 GLN A O 1
ATOM 986 N N . LYS A 1 123 ? -7.149 5.954 -3.348 1.00 88.38 123 LYS A N 1
ATOM 987 C CA . LYS A 1 123 ? -8.185 5.450 -4.264 1.00 88.38 123 LYS A CA 1
ATOM 988 C C . LYS A 1 123 ? -9.368 6.396 -4.402 1.00 88.38 123 LYS A C 1
ATOM 990 O O . LYS A 1 123 ? -9.960 6.457 -5.475 1.00 88.38 123 LYS A O 1
ATOM 995 N N . ALA A 1 124 ? -9.737 7.060 -3.313 1.00 85.00 124 ALA A N 1
ATOM 996 C CA . ALA A 1 124 ? -10.898 7.934 -3.246 1.00 85.00 124 ALA A CA 1
ATOM 997 C C . ALA A 1 124 ? -10.605 9.351 -3.765 1.00 85.00 124 ALA A C 1
ATOM 999 O O . ALA A 1 124 ? -11.548 10.090 -4.024 1.00 85.00 124 ALA A O 1
ATOM 1000 N N . GLU A 1 125 ? -9.324 9.719 -3.927 1.00 80.31 125 GLU A N 1
ATOM 1001 C CA . GLU A 1 125 ? -8.889 11.059 -4.362 1.00 80.31 125 GLU A CA 1
ATOM 1002 C C . GLU A 1 125 ? -9.501 12.177 -3.494 1.00 80.31 125 GLU A C 1
ATOM 1004 O O . GLU A 1 125 ? -9.862 13.249 -3.972 1.00 80.31 125 GLU A O 1
ATOM 1009 N N . THR A 1 126 ? -9.642 11.899 -2.196 1.00 75.25 126 THR A N 1
ATOM 1010 C CA . THR A 1 126 ? -10.246 12.797 -1.205 1.00 75.25 126 THR A CA 1
ATOM 1011 C C . THR A 1 126 ? -9.234 13.784 -0.623 1.00 75.25 126 THR A C 1
ATOM 1013 O O . THR A 1 126 ? -8.029 13.549 -0.670 1.00 75.25 126 THR A O 1
ATOM 1016 N N . ASP A 1 127 ? -9.741 14.855 -0.013 1.00 75.31 127 ASP A N 1
ATOM 1017 C CA . ASP A 1 127 ? -8.995 15.742 0.888 1.00 75.31 127 ASP A CA 1
ATOM 1018 C C . ASP A 1 127 ? -9.153 15.221 2.336 1.00 75.31 127 ASP A C 1
ATOM 1020 O O . ASP A 1 127 ? -10.296 14.990 2.755 1.00 75.31 127 ASP A O 1
ATOM 1024 N N . PRO A 1 128 ? -8.072 14.959 3.099 1.00 83.94 128 PRO A N 1
ATOM 1025 C CA . PRO A 1 128 ? -6.655 15.194 2.796 1.00 83.94 128 PRO A CA 1
ATOM 1026 C C . PRO A 1 128 ? -6.040 14.201 1.803 1.00 83.94 128 PRO A C 1
ATOM 1028 O O . PRO A 1 128 ? -6.386 13.019 1.765 1.00 83.94 128 PRO A O 1
ATOM 1031 N N . THR A 1 129 ? -5.044 14.670 1.047 1.00 91.31 129 THR A N 1
ATOM 1032 C CA . THR A 1 129 ? -4.179 13.809 0.226 1.00 91.31 129 THR A CA 1
ATOM 1033 C C . THR A 1 129 ? -3.325 12.886 1.100 1.00 91.31 129 THR A C 1
ATOM 1035 O O . THR A 1 129 ? -3.056 13.177 2.265 1.00 91.31 129 THR A O 1
ATOM 1038 N N . VAL A 1 130 ? -2.803 11.796 0.522 1.00 93.94 130 VAL A N 1
ATOM 1039 C CA . VAL A 1 130 ? -1.920 10.866 1.254 1.00 93.94 130 VAL A CA 1
ATOM 1040 C C . VAL A 1 130 ? -0.706 11.575 1.860 1.00 93.94 130 VAL A C 1
ATOM 1042 O O . VAL A 1 130 ? -0.320 11.262 2.980 1.00 93.94 130 VAL A O 1
ATOM 1045 N N . LEU A 1 131 ? -0.106 12.536 1.152 1.00 94.75 131 LEU A N 1
ATOM 1046 C CA . LEU A 1 131 ? 1.062 13.253 1.667 1.00 94.75 131 LEU A CA 1
ATOM 1047 C C . LEU A 1 131 ? 0.700 14.127 2.870 1.00 94.75 131 LEU A C 1
ATOM 1049 O O . LEU A 1 131 ? 1.414 14.084 3.862 1.00 94.75 131 LEU A O 1
ATOM 1053 N N . GLN A 1 132 ? -0.410 14.869 2.807 1.00 94.44 132 GLN A N 1
ATOM 1054 C CA . GLN A 1 132 ? -0.889 15.671 3.941 1.00 94.44 132 GLN A CA 1
ATOM 1055 C C . GLN A 1 132 ? -1.201 14.787 5.147 1.00 94.44 132 GLN A C 1
ATOM 10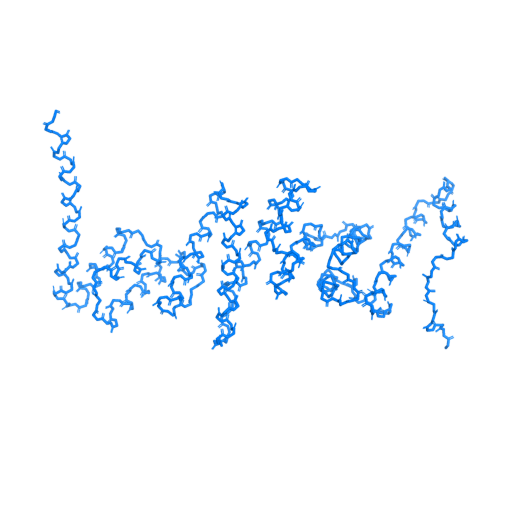57 O O . GLN A 1 132 ? -0.734 15.069 6.244 1.00 94.44 132 GLN A O 1
ATOM 1062 N N . PHE A 1 133 ? -1.892 13.669 4.924 1.00 95.00 133 PHE A N 1
ATOM 1063 C CA . PHE A 1 133 ? -2.158 12.694 5.973 1.00 95.00 133 PHE A CA 1
ATOM 1064 C C . PHE A 1 133 ? -0.865 12.165 6.611 1.00 95.00 133 PHE A C 1
ATOM 1066 O O . PHE A 1 133 ? -0.754 12.115 7.829 1.00 95.00 133 PHE A O 1
ATOM 1073 N N . LEU A 1 134 ? 0.146 11.799 5.821 1.00 96.62 134 LEU A N 1
ATOM 1074 C CA . LEU A 1 134 ? 1.424 11.336 6.371 1.00 96.62 134 LEU A CA 1
ATOM 1075 C C . LEU A 1 134 ? 2.165 12.446 7.147 1.00 96.62 134 LEU A C 1
ATOM 1077 O O . LEU A 1 134 ? 2.786 12.165 8.170 1.00 96.62 134 LEU A O 1
ATOM 1081 N N . GLU A 1 135 ? 2.060 13.710 6.733 1.00 96.56 135 GLU A N 1
ATOM 1082 C CA . GLU A 1 135 ? 2.592 14.849 7.501 1.00 96.56 135 GLU A CA 1
ATOM 1083 C C . GLU A 1 135 ? 1.862 15.033 8.851 1.00 96.56 135 GLU A C 1
ATOM 1085 O O . GLU A 1 135 ? 2.496 15.323 9.873 1.00 96.56 135 GLU A O 1
ATOM 1090 N N . GLU A 1 136 ? 0.545 14.812 8.893 1.00 94.69 136 GLU A N 1
ATOM 1091 C CA . GLU A 1 136 ? -0.239 14.785 10.138 1.00 94.69 136 GLU A CA 1
ATOM 1092 C C . GLU A 1 136 ? 0.208 13.627 11.037 1.00 94.69 136 GLU A C 1
ATOM 1094 O O . GLU A 1 136 ? 0.493 13.836 12.216 1.00 94.69 136 GLU A O 1
ATOM 1099 N N . VAL A 1 137 ? 0.395 12.428 10.472 1.00 95.38 137 VAL A N 1
ATOM 1100 C CA . VAL A 1 137 ? 0.923 11.260 11.199 1.00 95.38 137 VAL A CA 1
ATOM 1101 C C . VAL A 1 137 ? 2.282 11.564 11.818 1.00 95.38 137 VAL A C 1
ATOM 1103 O O . VAL A 1 137 ? 2.499 11.254 12.990 1.00 95.38 137 VAL A O 1
ATOM 1106 N N . ARG A 1 138 ? 3.186 12.206 11.068 1.00 95.81 138 ARG A N 1
ATOM 1107 C CA . ARG A 1 138 ? 4.487 12.637 11.592 1.00 95.81 138 ARG A CA 1
ATOM 1108 C C . ARG A 1 138 ? 4.326 13.560 12.796 1.00 95.81 138 ARG A C 1
ATOM 1110 O O . ARG A 1 138 ? 5.032 13.401 13.788 1.00 95.81 138 ARG A O 1
ATOM 1117 N N . THR A 1 139 ? 3.405 14.514 12.700 1.00 95.62 139 THR A N 1
ATOM 1118 C CA . THR A 1 139 ? 3.178 15.534 13.730 1.00 95.62 139 THR A CA 1
ATOM 1119 C C . THR A 1 139 ? 2.556 14.935 14.994 1.00 95.62 139 THR A C 1
ATOM 1121 O O . THR A 1 139 ? 2.963 15.281 16.100 1.00 95.62 139 THR A O 1
ATOM 1124 N N . GLU A 1 140 ? 1.608 14.009 14.851 1.00 93.81 140 GLU A N 1
ATOM 1125 C CA . GLU A 1 140 ? 0.858 13.435 15.975 1.00 93.81 140 GLU A CA 1
ATOM 1126 C C . GLU A 1 140 ? 1.521 12.211 16.620 1.00 93.81 140 GLU A C 1
ATOM 1128 O O . GLU A 1 140 ? 1.379 11.990 17.824 1.00 93.81 140 GLU A O 1
ATOM 1133 N N . LYS A 1 141 ? 2.190 11.367 15.824 1.00 94.88 141 LYS A N 1
ATOM 1134 C CA . LYS A 1 141 ? 2.738 10.067 16.259 1.00 94.88 141 LYS A CA 1
ATOM 1135 C C . LYS A 1 141 ? 4.264 10.009 16.240 1.00 94.88 141 LYS A C 1
ATOM 1137 O O . LYS A 1 141 ? 4.836 9.087 16.817 1.00 94.88 141 LYS A O 1
ATOM 1142 N N . GLY A 1 142 ? 4.915 10.988 15.616 1.00 95.62 142 GLY A N 1
ATOM 1143 C CA . GLY A 1 142 ? 6.367 11.080 15.513 1.00 95.62 142 GLY A CA 1
ATOM 1144 C C . GLY A 1 142 ? 6.958 10.371 14.292 1.00 95.62 142 GLY A C 1
ATOM 1145 O O . GLY A 1 142 ? 6.315 9.569 13.612 1.00 95.62 142 GLY A O 1
ATOM 1146 N N . GLU A 1 143 ? 8.233 10.669 14.036 1.00 95.25 143 GLU A N 1
ATOM 1147 C CA . GLU A 1 143 ? 8.974 10.238 12.842 1.00 95.25 143 GLU A CA 1
ATOM 1148 C C . GLU A 1 143 ? 9.095 8.713 12.720 1.00 95.25 143 GLU A C 1
ATOM 1150 O O . GLU A 1 143 ? 8.937 8.148 11.643 1.00 95.25 143 GLU A O 1
ATOM 1155 N N . GLN A 1 144 ? 9.332 8.012 13.830 1.00 95.44 144 GLN A N 1
ATOM 1156 C CA . GLN A 1 144 ? 9.518 6.561 13.799 1.00 95.44 144 GLN A CA 1
ATOM 1157 C C . GLN A 1 144 ? 8.246 5.830 13.344 1.00 95.44 144 GLN A C 1
ATOM 1159 O O . GLN A 1 144 ? 8.318 4.900 12.540 1.00 95.44 144 GLN A O 1
ATOM 1164 N N . PHE A 1 145 ? 7.081 6.274 13.823 1.00 96.00 145 PHE A N 1
ATOM 1165 C CA . PHE A 1 145 ? 5.800 5.703 13.417 1.00 96.00 145 PHE A CA 1
ATOM 1166 C C . PHE A 1 145 ? 5.465 6.057 11.963 1.00 96.00 145 PHE A C 1
ATOM 1168 O O . PHE A 1 145 ? 4.969 5.208 11.223 1.00 96.00 145 PHE A O 1
ATOM 1175 N N . LEU A 1 146 ? 5.795 7.278 11.524 1.00 97.06 146 LEU A N 1
ATOM 1176 C CA . LEU A 1 146 ? 5.694 7.667 10.118 1.00 97.06 146 LEU A CA 1
ATOM 1177 C C . LEU A 1 146 ? 6.493 6.720 9.217 1.00 97.06 146 LEU A C 1
ATOM 1179 O O . LEU A 1 146 ? 5.943 6.225 8.236 1.00 97.06 146 LEU A O 1
ATOM 1183 N N . ILE A 1 147 ? 7.761 6.454 9.543 1.00 95.81 147 ILE A N 1
ATOM 1184 C CA . ILE A 1 147 ? 8.624 5.572 8.745 1.00 95.81 147 ILE A CA 1
ATOM 1185 C C . ILE A 1 147 ? 8.035 4.157 8.682 1.00 95.81 147 ILE A C 1
ATOM 1187 O O . ILE A 1 147 ? 8.020 3.551 7.609 1.00 95.81 147 ILE A O 1
ATOM 1191 N N . GLU A 1 148 ? 7.487 3.636 9.786 1.00 95.56 148 GLU A N 1
ATOM 1192 C CA . GLU A 1 148 ? 6.810 2.330 9.803 1.00 95.56 148 GLU A CA 1
ATOM 1193 C C . GLU A 1 148 ? 5.574 2.298 8.884 1.00 95.56 148 GLU A C 1
ATOM 1195 O O . GLU A 1 148 ? 5.362 1.332 8.149 1.00 95.56 148 GLU A O 1
ATOM 1200 N N . VAL A 1 149 ? 4.750 3.348 8.898 1.00 96.81 149 VAL A N 1
ATOM 1201 C CA . VAL A 1 149 ? 3.564 3.437 8.032 1.00 96.81 149 VAL A CA 1
ATOM 1202 C C . VAL A 1 149 ? 3.972 3.609 6.567 1.00 96.81 149 VAL A C 1
ATOM 1204 O O . VAL A 1 149 ? 3.453 2.902 5.703 1.00 96.81 149 VAL A O 1
ATOM 1207 N N . ALA 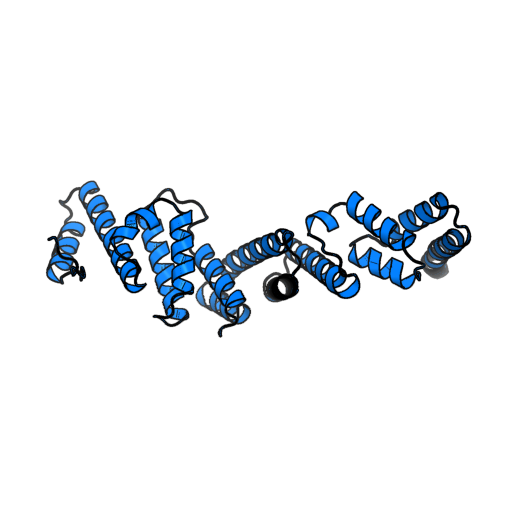A 1 150 ? 4.913 4.510 6.278 1.00 97.12 150 ALA A N 1
ATOM 1208 C CA . ALA A 1 150 ? 5.365 4.822 4.925 1.00 97.12 150 ALA A CA 1
ATOM 1209 C C . ALA A 1 150 ? 6.057 3.624 4.256 1.00 97.12 150 ALA A C 1
ATOM 1211 O O . ALA A 1 150 ? 5.731 3.309 3.114 1.00 97.12 150 ALA A O 1
ATOM 1212 N N . SER A 1 151 ? 6.934 2.914 4.974 1.00 96.69 151 SER A N 1
ATOM 1213 C CA . SER A 1 151 ? 7.589 1.688 4.483 1.00 96.69 151 SER A CA 1
ATOM 1214 C C . SER A 1 151 ? 6.577 0.624 4.071 1.00 96.69 151 SER A C 1
ATOM 1216 O O . SER A 1 151 ? 6.557 0.189 2.920 1.00 96.69 151 SER A O 1
ATOM 1218 N N . ARG A 1 152 ? 5.657 0.272 4.977 1.00 96.00 152 ARG A N 1
ATOM 1219 C CA . ARG A 1 152 ? 4.598 -0.710 4.701 1.00 96.00 152 ARG A CA 1
ATOM 1220 C C . ARG A 1 152 ? 3.695 -0.280 3.544 1.00 96.00 152 ARG A C 1
ATOM 1222 O O . ARG A 1 152 ? 3.279 -1.124 2.753 1.00 96.00 152 ARG A O 1
ATOM 1229 N N . LEU A 1 153 ? 3.379 1.012 3.448 1.00 96.81 153 LEU A N 1
ATOM 1230 C CA . LEU A 1 153 ? 2.569 1.562 2.361 1.00 96.81 153 LEU A CA 1
ATOM 1231 C C . LEU A 1 153 ? 3.280 1.427 1.008 1.00 96.81 153 LEU A C 1
ATOM 1233 O O . LEU A 1 153 ? 2.676 0.962 0.041 1.00 96.81 153 LEU A O 1
ATOM 1237 N N . VAL A 1 154 ? 4.563 1.794 0.946 1.00 97.00 154 VAL A N 1
ATOM 1238 C CA . VAL A 1 154 ? 5.388 1.676 -0.263 1.00 97.00 154 VAL A CA 1
ATOM 1239 C C . VAL A 1 154 ? 5.522 0.217 -0.691 1.00 97.00 154 VAL A C 1
ATOM 1241 O O . VAL A 1 154 ? 5.346 -0.078 -1.874 1.00 97.00 154 VAL A O 1
ATOM 1244 N N . ASP A 1 155 ? 5.755 -0.698 0.248 1.00 95.25 155 ASP A N 1
ATOM 1245 C CA . ASP A 1 155 ? 5.849 -2.131 -0.033 1.00 95.25 155 ASP A CA 1
ATOM 1246 C C . ASP A 1 155 ? 4.544 -2.698 -0.601 1.00 95.25 155 ASP A C 1
ATOM 1248 O O . ASP A 1 155 ? 4.559 -3.435 -1.593 1.00 95.25 155 ASP A O 1
ATOM 1252 N N . ASP A 1 156 ? 3.401 -2.339 -0.015 1.00 93.94 156 ASP A N 1
ATOM 1253 C CA . ASP A 1 156 ? 2.088 -2.777 -0.495 1.00 93.94 156 ASP A CA 1
ATOM 1254 C C . ASP A 1 156 ? 1.779 -2.224 -1.889 1.00 93.94 156 ASP A C 1
ATOM 1256 O O . ASP A 1 156 ? 1.261 -2.945 -2.750 1.00 93.94 156 ASP A O 1
ATOM 1260 N N . TRP A 1 157 ? 2.115 -0.960 -2.144 1.00 94.94 157 TRP A N 1
ATOM 1261 C CA . TRP A 1 157 ? 1.931 -0.349 -3.456 1.00 94.94 157 TRP A CA 1
ATOM 1262 C C . TRP A 1 157 ? 2.886 -0.919 -4.501 1.00 94.94 157 TRP A C 1
ATOM 1264 O O . TRP A 1 157 ? 2.459 -1.159 -5.629 1.00 94.94 157 TRP A O 1
ATOM 1274 N N . LYS A 1 158 ? 4.139 -1.220 -4.142 1.00 93.44 158 LYS A N 1
ATOM 1275 C CA . LYS A 1 158 ? 5.083 -1.930 -5.018 1.00 93.44 158 LYS A CA 1
ATOM 1276 C C . LYS A 1 158 ? 4.517 -3.292 -5.430 1.00 93.44 158 LYS A C 1
ATOM 1278 O O . LYS A 1 158 ? 4.448 -3.587 -6.620 1.00 93.44 158 LYS A O 1
ATOM 1283 N N . ARG A 1 159 ? 4.010 -4.085 -4.477 1.00 92.25 159 ARG A N 1
ATOM 1284 C CA . ARG A 1 159 ? 3.354 -5.377 -4.776 1.00 92.25 159 ARG A CA 1
ATOM 1285 C C . ARG A 1 159 ? 2.128 -5.211 -5.680 1.00 92.25 159 ARG A C 1
ATOM 1287 O O . ARG A 1 159 ? 1.881 -6.042 -6.553 1.00 92.25 159 ARG A O 1
ATOM 1294 N N . GLN A 1 160 ? 1.351 -4.144 -5.499 1.00 90.62 160 GLN A N 1
ATOM 1295 C CA . GLN A 1 160 ? 0.205 -3.829 -6.362 1.00 90.62 160 GLN A CA 1
ATOM 1296 C C . GLN A 1 160 ? 0.635 -3.437 -7.785 1.00 90.62 160 GLN A C 1
ATOM 1298 O O . GLN A 1 160 ? 0.015 -3.885 -8.749 1.00 90.62 160 GLN A O 1
ATOM 1303 N N . VAL A 1 161 ? 1.718 -2.668 -7.936 1.00 89.50 161 VAL A N 1
ATOM 1304 C CA . VAL A 1 161 ? 2.326 -2.384 -9.246 1.00 89.50 161 VAL A CA 1
ATOM 1305 C C . VAL A 1 161 ? 2.762 -3.687 -9.917 1.00 89.50 161 VAL A C 1
ATOM 1307 O O . VAL A 1 161 ? 2.424 -3.911 -11.080 1.00 89.50 161 VAL A O 1
ATOM 1310 N N . ASP A 1 162 ? 3.445 -4.569 -9.186 1.00 87.81 162 ASP A N 1
ATOM 1311 C CA . ASP A 1 162 ? 3.990 -5.815 -9.731 1.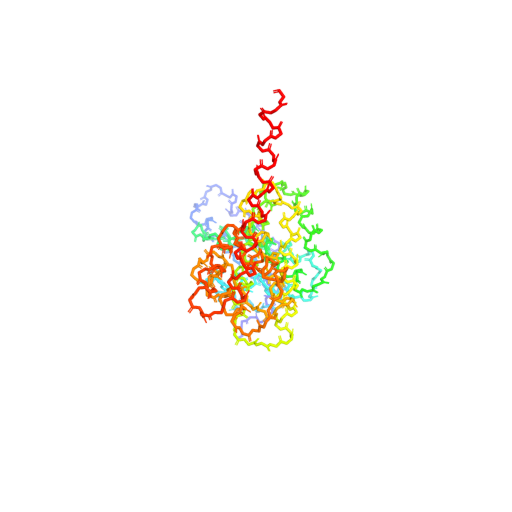00 87.81 162 ASP A CA 1
ATOM 1312 C C . ASP A 1 162 ? 2.900 -6.859 -10.073 1.00 87.81 162 ASP A C 1
ATOM 1314 O O . ASP A 1 162 ? 3.078 -7.662 -10.986 1.00 87.81 162 ASP A O 1
ATOM 1318 N N . SER A 1 163 ? 1.736 -6.831 -9.414 1.00 82.50 163 SER A N 1
ATOM 1319 C CA . SER A 1 163 ? 0.669 -7.839 -9.592 1.00 82.50 163 SER A CA 1
ATOM 1320 C C . SER A 1 163 ? -0.340 -7.565 -10.720 1.00 82.50 163 SER A C 1
ATOM 1322 O O . SER A 1 163 ? -1.083 -8.472 -11.098 1.00 82.50 163 SER A O 1
ATOM 1324 N N . ALA A 1 164 ? -0.395 -6.360 -11.297 1.00 62.31 164 ALA A N 1
ATOM 1325 C CA . ALA A 1 164 ? -1.483 -5.935 -12.198 1.00 62.31 164 ALA A CA 1
ATOM 1326 C C . ALA A 1 164 ? -1.447 -6.498 -13.653 1.00 62.31 164 ALA A C 1
ATOM 1328 O O . ALA A 1 164 ? -1.824 -5.807 -14.597 1.00 62.31 164 ALA A O 1
ATOM 1329 N N . VAL A 1 165 ? -1.042 -7.759 -13.857 1.00 58.12 165 VAL A N 1
ATOM 1330 C CA . VAL A 1 165 ? -0.716 -8.349 -15.184 1.00 58.12 165 VAL A CA 1
ATOM 1331 C C . VAL A 1 165 ? -1.920 -8.960 -15.944 1.00 58.12 165 VAL A C 1
ATOM 1333 O O . VAL A 1 165 ? -1.774 -9.435 -17.063 1.00 58.12 165 VAL A O 1
ATOM 1336 N N . GLY A 1 166 ? -3.139 -8.953 -15.396 1.00 56.81 166 GLY A N 1
ATOM 1337 C CA . GLY A 1 166 ? -4.237 -9.772 -15.944 1.00 56.81 166 GLY A CA 1
ATOM 1338 C C . GLY A 1 166 ? -4.935 -9.263 -17.220 1.00 56.81 166 GLY A C 1
ATOM 1339 O O . GLY A 1 166 ? -5.168 -10.046 -18.136 1.00 56.81 166 GLY A O 1
ATOM 1340 N N . LEU A 1 167 ? -5.324 -7.980 -17.287 1.00 59.91 167 LEU A N 1
ATOM 1341 C CA . LEU A 1 167 ? -6.162 -7.438 -18.375 1.00 59.91 167 LEU A CA 1
ATOM 1342 C C . LEU A 1 167 ? -5.833 -5.966 -18.691 1.00 59.91 167 LEU A C 1
ATOM 1344 O O . LEU A 1 167 ? -5.941 -5.073 -17.840 1.00 59.91 167 LEU A O 1
ATOM 1348 N N . TRP A 1 168 ? -5.475 -5.726 -19.954 1.00 70.62 168 TRP A N 1
ATOM 1349 C CA . TRP A 1 168 ? -4.954 -4.464 -20.488 1.00 70.62 168 TRP A CA 1
ATOM 1350 C C . TRP A 1 168 ? -6.064 -3.522 -20.929 1.00 70.62 168 TRP A C 1
ATOM 1352 O O . TRP A 1 168 ? -6.352 -3.378 -22.114 1.00 70.62 168 TRP A O 1
ATOM 1362 N N . THR A 1 169 ? -6.686 -2.859 -19.964 1.00 80.69 169 THR A N 1
ATOM 1363 C CA . THR A 1 169 ? -7.584 -1.740 -20.259 1.00 80.69 169 THR A CA 1
ATOM 1364 C C . THR A 1 169 ? -6.858 -0.422 -20.024 1.00 80.69 169 THR A C 1
ATOM 1366 O O . THR A 1 169 ? -5.964 -0.346 -19.176 1.00 80.69 169 THR A O 1
ATOM 1369 N N . GLU A 1 170 ? -7.270 0.640 -20.716 1.00 82.94 170 GLU A N 1
ATOM 1370 C CA . GLU A 1 170 ? -6.779 1.994 -20.424 1.00 82.94 170 GLU A CA 1
ATOM 1371 C C . GLU A 1 170 ? -6.988 2.353 -18.947 1.00 82.94 170 GLU A C 1
ATOM 1373 O O . GLU A 1 170 ? -6.102 2.909 -18.303 1.00 82.94 170 GLU A O 1
ATOM 1378 N N . THR A 1 171 ? -8.087 1.886 -18.343 1.00 84.00 171 THR A N 1
ATOM 1379 C CA . THR A 1 171 ? -8.334 2.080 -16.908 1.00 84.00 171 THR A CA 1
ATOM 1380 C C . THR A 1 171 ? -7.285 1.401 -16.019 1.00 84.00 171 THR A C 1
ATOM 1382 O O . THR A 1 171 ? -6.861 1.985 -15.020 1.00 84.00 171 THR A O 1
ATOM 1385 N N . SER A 1 172 ? -6.818 0.200 -16.381 1.00 83.00 172 SER A N 1
ATOM 1386 C CA . SER A 1 172 ? -5.756 -0.516 -15.661 1.00 83.00 172 SER A CA 1
ATOM 1387 C C . SER A 1 172 ? -4.422 0.231 -15.763 1.00 83.00 172 SER A C 1
ATOM 1389 O O . SER A 1 172 ? -3.725 0.388 -14.757 1.00 83.00 172 SER A O 1
ATOM 1391 N N . LYS A 1 173 ? -4.090 0.751 -16.955 1.00 84.00 173 LYS A N 1
ATOM 1392 C CA . LYS A 1 173 ? -2.870 1.543 -17.181 1.00 84.00 173 LYS A CA 1
ATOM 1393 C C . LYS A 1 173 ? -2.878 2.827 -16.357 1.00 84.00 173 LYS A C 1
ATOM 1395 O O . LYS A 1 173 ? -1.913 3.090 -15.639 1.00 84.00 173 LYS A O 1
ATOM 1400 N N . THR A 1 174 ? -3.975 3.587 -16.398 1.00 87.31 174 THR A N 1
ATOM 1401 C CA . THR A 1 174 ? -4.118 4.828 -15.623 1.00 87.31 174 THR A CA 1
ATOM 1402 C C . THR A 1 174 ? -3.994 4.563 -14.126 1.00 87.31 174 THR A C 1
ATOM 1404 O O . THR A 1 174 ? -3.265 5.277 -13.440 1.00 87.31 174 THR A O 1
ATOM 1407 N N . LYS A 1 175 ? -4.645 3.511 -13.608 1.00 87.19 175 LYS A N 1
ATOM 1408 C CA . LYS A 1 175 ? -4.535 3.124 -12.190 1.00 87.19 175 LYS A CA 1
ATOM 1409 C C . LYS A 1 175 ? -3.092 2.821 -11.790 1.00 87.19 175 LYS A C 1
ATOM 1411 O O . LYS A 1 175 ? -2.633 3.313 -10.762 1.00 87.19 175 LYS A O 1
ATOM 1416 N N . ARG A 1 176 ? -2.362 2.064 -12.613 1.00 88.50 176 ARG A N 1
ATOM 1417 C CA . ARG A 1 176 ? -0.956 1.739 -12.348 1.00 88.50 176 ARG A CA 1
ATOM 1418 C C . ARG A 1 176 ? -0.050 2.972 -12.391 1.00 88.50 176 ARG A C 1
ATOM 1420 O O . ARG A 1 176 ? 0.792 3.107 -11.512 1.00 88.50 176 ARG A O 1
ATOM 1427 N N . ILE A 1 177 ? -0.238 3.892 -13.341 1.00 89.56 177 ILE A N 1
ATOM 1428 C CA . ILE A 1 177 ? 0.540 5.148 -13.409 1.00 89.56 177 ILE A CA 1
ATOM 1429 C C . ILE A 1 177 ? 0.269 6.036 -12.187 1.00 89.56 177 ILE A C 1
ATOM 1431 O O . ILE A 1 177 ? 1.207 6.583 -11.599 1.00 89.56 177 ILE A O 1
ATOM 1435 N N . LYS A 1 178 ? -0.996 6.147 -11.760 1.00 90.56 178 LYS A N 1
ATOM 1436 C CA . LYS A 1 178 ? -1.361 6.866 -10.528 1.00 90.56 178 LYS A CA 1
ATOM 1437 C C . LYS A 1 178 ? -0.665 6.261 -9.310 1.00 90.56 178 LYS A C 1
ATOM 1439 O O . LYS A 1 178 ? -0.102 6.998 -8.505 1.00 90.56 178 LYS A O 1
ATOM 1444 N N . LEU A 1 179 ? -0.653 4.932 -9.209 1.00 92.12 179 LEU A N 1
ATOM 1445 C CA . LEU A 1 179 ? 0.021 4.227 -8.124 1.00 92.12 179 LEU A CA 1
ATOM 1446 C C . LEU A 1 179 ? 1.542 4.441 -8.155 1.00 92.12 179 LEU A C 1
ATOM 1448 O O . LEU A 1 179 ? 2.109 4.830 -7.144 1.00 92.12 179 LEU A O 1
ATOM 1452 N N . LEU A 1 180 ? 2.187 4.295 -9.320 1.00 93.75 180 LEU A N 1
ATOM 1453 C CA . LEU A 1 180 ? 3.615 4.588 -9.512 1.00 93.75 180 LEU A CA 1
ATOM 1454 C C . LEU A 1 180 ? 3.968 6.011 -9.064 1.00 93.75 180 LEU A C 1
ATOM 1456 O O . LEU A 1 180 ? 4.961 6.222 -8.370 1.00 93.75 180 LEU A O 1
ATOM 1460 N N . THR A 1 181 ? 3.146 6.988 -9.446 1.00 94.00 181 THR A N 1
ATOM 1461 C CA . THR A 1 181 ? 3.351 8.392 -9.078 1.00 94.00 181 THR A CA 1
ATOM 1462 C C . THR A 1 181 ? 3.236 8.584 -7.568 1.00 94.00 181 THR A C 1
ATOM 1464 O O . THR A 1 181 ? 4.143 9.154 -6.966 1.00 94.00 181 THR A O 1
ATOM 1467 N N . ALA A 1 182 ? 2.185 8.041 -6.946 1.00 94.06 182 ALA A N 1
ATOM 1468 C CA . ALA A 1 182 ? 1.979 8.126 -5.503 1.00 94.06 182 ALA A CA 1
ATOM 1469 C C . ALA A 1 182 ? 3.132 7.480 -4.714 1.00 94.06 182 ALA A C 1
ATOM 1471 O O . ALA A 1 182 ? 3.685 8.117 -3.815 1.00 94.06 182 ALA A O 1
ATOM 1472 N N . THR A 1 183 ? 3.554 6.264 -5.083 1.00 95.81 183 THR A N 1
ATOM 1473 C CA . THR A 1 183 ? 4.661 5.555 -4.418 1.00 95.81 183 THR A CA 1
ATOM 1474 C C . THR A 1 183 ? 5.954 6.355 -4.480 1.00 95.81 183 THR A C 1
ATOM 1476 O O . THR A 1 183 ? 6.614 6.551 -3.462 1.00 95.81 183 THR A O 1
ATOM 1479 N N . LYS A 1 184 ? 6.297 6.883 -5.658 1.00 96.56 184 LYS A N 1
ATOM 1480 C CA . LYS A 1 184 ? 7.490 7.718 -5.830 1.00 96.56 184 LYS A CA 1
ATOM 1481 C C . LYS A 1 184 ? 7.445 8.986 -4.979 1.00 96.56 184 LYS A C 1
ATOM 1483 O O . LYS A 1 184 ? 8.457 9.341 -4.381 1.00 96.56 184 LYS A O 1
ATOM 1488 N N . SER A 1 185 ? 6.296 9.660 -4.915 1.00 96.25 185 SER A N 1
ATOM 1489 C CA . SER A 1 185 ? 6.131 10.868 -4.102 1.00 96.25 185 SER A CA 1
ATOM 1490 C C . SER A 1 185 ? 6.320 10.593 -2.610 1.00 96.25 185 SER A C 1
ATOM 1492 O O . SER A 1 185 ? 6.988 11.377 -1.940 1.00 96.25 185 SER A O 1
ATOM 1494 N N . VAL A 1 186 ? 5.791 9.475 -2.099 1.00 97.00 186 VAL A N 1
ATOM 1495 C CA . VAL A 1 186 ? 5.988 9.063 -0.698 1.00 97.00 186 VAL A CA 1
ATOM 1496 C C . VAL A 1 186 ? 7.466 8.780 -0.419 1.00 97.00 186 VAL A C 1
ATOM 1498 O O . VAL A 1 186 ? 8.003 9.314 0.552 1.00 97.00 186 VAL A O 1
ATOM 1501 N N . ILE A 1 187 ? 8.144 8.022 -1.292 1.00 97.19 187 ILE A N 1
ATOM 1502 C CA . ILE A 1 187 ? 9.573 7.715 -1.124 1.00 97.19 187 ILE A CA 1
ATOM 1503 C C . ILE A 1 187 ? 10.409 8.999 -1.095 1.00 97.19 187 ILE A C 1
ATOM 1505 O O . ILE A 1 187 ? 11.166 9.214 -0.153 1.00 97.19 187 ILE A O 1
ATOM 1509 N N . LEU A 1 188 ? 10.252 9.880 -2.088 1.00 96.19 188 LEU A N 1
ATOM 1510 C CA . LEU A 1 188 ? 11.038 11.116 -2.163 1.00 96.19 188 LEU A CA 1
ATOM 1511 C C . LEU A 1 188 ? 10.825 12.031 -0.956 1.00 96.19 188 LEU A C 1
ATOM 1513 O O . LEU A 1 188 ? 11.750 12.731 -0.547 1.00 96.19 188 LEU A O 1
ATOM 1517 N N . ARG A 1 189 ? 9.604 12.061 -0.414 1.00 96.38 189 ARG A N 1
ATOM 1518 C CA . ARG A 1 189 ? 9.250 12.975 0.670 1.00 96.38 189 ARG A CA 1
ATOM 1519 C C . ARG A 1 189 ? 9.698 12.473 2.038 1.00 96.38 189 ARG A C 1
ATOM 1521 O O . ARG A 1 189 ? 10.176 13.281 2.828 1.00 96.38 189 ARG A O 1
ATOM 1528 N N . PHE A 1 190 ? 9.531 11.180 2.310 1.00 96.00 190 PHE A N 1
ATOM 1529 C CA . PHE A 1 190 ? 9.682 10.626 3.661 1.00 96.00 190 PHE A CA 1
ATOM 1530 C C . PHE A 1 190 ? 10.813 9.603 3.793 1.00 96.00 190 PHE A C 1
ATOM 1532 O O . PHE A 1 190 ? 11.183 9.248 4.905 1.00 96.00 190 PHE A O 1
ATOM 1539 N N . MET A 1 191 ? 11.363 9.106 2.682 1.00 95.25 191 MET A N 1
ATOM 1540 C CA . MET A 1 191 ? 12.279 7.956 2.682 1.00 95.25 191 MET A CA 1
ATOM 1541 C C . MET A 1 191 ? 13.522 8.176 1.809 1.00 95.25 191 MET A C 1
ATOM 1543 O O . MET A 1 191 ? 14.234 7.229 1.493 1.00 95.25 191 MET A O 1
ATOM 1547 N N . SER A 1 192 ? 13.812 9.422 1.426 1.00 93.12 192 SER A N 1
ATOM 1548 C CA . SER A 1 192 ? 14.909 9.761 0.508 1.00 93.12 192 SER A CA 1
ATOM 1549 C C . SER A 1 192 ? 16.306 9.478 1.063 1.00 93.12 192 SER A C 1
ATOM 1551 O O . SER A 1 192 ? 17.252 9.303 0.298 1.00 93.12 192 SER A O 1
ATOM 1553 N N . ASN A 1 193 ? 16.436 9.403 2.387 1.00 92.56 193 ASN A N 1
ATOM 1554 C CA . ASN A 1 193 ? 17.692 9.075 3.059 1.00 92.56 193 ASN A CA 1
ATOM 1555 C C . ASN A 1 193 ? 17.960 7.562 3.120 1.00 92.56 193 ASN A C 1
ATOM 1557 O O . ASN A 1 193 ? 19.074 7.153 3.447 1.00 92.56 193 ASN A O 1
ATOM 1561 N N . ASP A 1 194 ? 16.962 6.724 2.824 1.00 94.38 194 ASP A N 1
ATOM 1562 C CA . ASP A 1 194 ? 17.108 5.273 2.850 1.00 94.38 194 ASP A CA 1
ATOM 1563 C C . ASP A 1 194 ? 17.531 4.754 1.470 1.00 94.38 194 ASP A C 1
ATOM 1565 O O . ASP A 1 194 ? 16.815 4.875 0.472 1.00 94.38 194 ASP A O 1
ATOM 1569 N N . ARG A 1 195 ? 18.717 4.137 1.420 1.00 95.38 195 ARG A N 1
ATOM 1570 C CA . ARG A 1 195 ? 19.293 3.593 0.187 1.00 95.38 195 ARG A CA 1
ATOM 1571 C C . ARG A 1 195 ? 18.395 2.537 -0.462 1.00 95.38 195 ARG A C 1
ATOM 1573 O O . ARG A 1 195 ? 18.310 2.509 -1.688 1.00 95.38 195 ARG A O 1
ATOM 1580 N N . HIS A 1 196 ? 17.741 1.690 0.332 1.00 95.31 196 HIS A N 1
ATOM 1581 C CA . HIS A 1 196 ? 16.856 0.649 -0.182 1.00 95.31 196 HIS A CA 1
ATOM 1582 C C . HIS A 1 196 ? 15.645 1.264 -0.890 1.00 95.31 196 HIS A C 1
ATOM 1584 O O . HIS A 1 196 ? 15.341 0.912 -2.030 1.00 95.31 196 HIS A O 1
ATOM 1590 N N . TYR A 1 197 ? 14.985 2.239 -0.260 1.00 95.81 197 TYR A N 1
ATOM 1591 C CA . TYR A 1 197 ? 13.822 2.888 -0.868 1.00 95.81 197 TYR A CA 1
ATOM 1592 C C . TYR A 1 197 ? 14.195 3.762 -2.063 1.00 95.81 197 TYR A C 1
ATOM 1594 O O . TYR A 1 197 ? 13.429 3.825 -3.025 1.00 95.81 197 TYR A O 1
ATOM 1602 N N . MET A 1 198 ? 15.382 4.368 -2.071 1.00 96.62 198 MET A N 1
ATOM 1603 C CA . MET A 1 198 ? 15.874 5.078 -3.252 1.00 96.62 198 MET A CA 1
ATOM 1604 C C . MET A 1 198 ? 16.127 4.142 -4.441 1.00 96.62 198 MET A C 1
ATOM 1606 O O . MET A 1 198 ? 15.794 4.497 -5.571 1.00 96.62 198 MET A O 1
ATOM 1610 N N . GLU A 1 199 ? 16.614 2.922 -4.213 1.00 94.31 199 GLU A N 1
ATOM 1611 C CA . GLU A 1 199 ? 16.712 1.906 -5.269 1.00 94.31 199 GLU A CA 1
ATOM 1612 C C . GLU A 1 199 ? 15.327 1.505 -5.803 1.00 94.31 199 GLU A C 1
ATOM 1614 O O . GLU A 1 199 ? 15.113 1.452 -7.019 1.00 94.31 199 GLU A O 1
ATOM 1619 N N . VAL A 1 200 ? 14.350 1.314 -4.908 1.00 95.19 200 VAL A N 1
ATOM 1620 C CA . VAL A 1 200 ? 12.948 1.086 -5.296 1.00 95.19 200 VAL A CA 1
ATOM 1621 C C . VAL A 1 200 ? 12.424 2.258 -6.132 1.00 95.19 200 VAL A C 1
ATOM 1623 O O . VAL A 1 200 ? 11.837 2.035 -7.190 1.00 95.19 200 VAL A O 1
ATOM 1626 N N . TYR A 1 201 ? 12.673 3.503 -5.725 1.00 96.62 201 TYR A N 1
ATOM 1627 C CA . TYR A 1 201 ? 12.272 4.698 -6.471 1.00 96.62 201 TYR A CA 1
ATOM 1628 C C . TYR A 1 201 ? 12.844 4.722 -7.895 1.00 96.62 201 TYR A C 1
ATOM 1630 O O . TYR A 1 201 ? 12.113 5.003 -8.851 1.00 96.62 201 TYR A O 1
ATOM 1638 N N . GLU A 1 202 ? 14.125 4.400 -8.064 1.00 94.75 202 GLU A N 1
ATOM 1639 C CA . GLU A 1 202 ? 14.766 4.359 -9.380 1.00 94.75 202 GLU A CA 1
ATOM 1640 C C . GLU A 1 202 ? 14.186 3.255 -10.278 1.00 94.75 202 GLU A C 1
ATOM 1642 O O . GLU A 1 202 ? 13.968 3.476 -11.478 1.00 94.75 202 GLU A O 1
ATOM 1647 N N . ASN A 1 203 ? 13.870 2.093 -9.700 1.00 94.44 203 ASN A N 1
ATOM 1648 C CA . ASN A 1 203 ? 13.188 1.014 -10.410 1.00 94.44 203 ASN A CA 1
ATOM 1649 C C . ASN A 1 203 ? 11.780 1.449 -10.847 1.00 94.44 203 ASN A C 1
ATOM 1651 O O . ASN A 1 203 ? 11.425 1.284 -12.013 1.00 94.44 203 ASN A O 1
ATOM 1655 N N . LEU A 1 204 ? 11.003 2.099 -9.974 1.00 94.62 204 LEU A N 1
ATOM 1656 C CA . LEU A 1 204 ? 9.668 2.613 -10.315 1.00 94.62 204 LEU A CA 1
ATOM 1657 C C . LEU A 1 204 ? 9.723 3.708 -11.395 1.00 94.62 204 LEU A C 1
ATOM 1659 O O . LEU A 1 204 ? 8.869 3.740 -12.283 1.00 94.62 204 LEU A O 1
ATOM 1663 N N . CYS A 1 205 ? 10.739 4.580 -11.373 1.00 95.00 205 CYS A N 1
ATOM 1664 C CA . CYS A 1 205 ? 10.971 5.566 -12.437 1.00 95.00 205 CYS A CA 1
ATOM 1665 C C . CYS A 1 205 ? 11.236 4.896 -13.787 1.00 95.00 205 CYS A C 1
ATOM 1667 O O . CYS A 1 205 ? 10.728 5.340 -14.818 1.00 95.00 205 CYS A O 1
ATOM 1669 N N . SER A 1 206 ? 12.033 3.832 -13.773 1.00 94.12 206 SER A N 1
ATOM 1670 C CA . SER A 1 206 ? 12.378 3.061 -14.964 1.00 94.12 206 SER A CA 1
ATOM 1671 C C . SER A 1 206 ? 11.158 2.337 -15.528 1.00 94.12 206 SER A C 1
ATOM 1673 O O . SER A 1 206 ? 10.865 2.466 -16.715 1.00 94.12 206 SER A O 1
ATOM 1675 N N . ILE A 1 207 ? 10.379 1.681 -14.662 1.00 92.88 207 ILE A N 1
ATOM 1676 C CA . ILE A 1 207 ? 9.109 1.034 -15.014 1.00 92.88 207 ILE A CA 1
ATOM 1677 C C . ILE A 1 207 ? 8.146 2.033 -15.664 1.00 92.88 207 ILE A C 1
ATOM 1679 O O . ILE A 1 207 ? 7.567 1.732 -16.706 1.00 92.88 207 ILE A O 1
ATOM 1683 N N . GLN A 1 208 ? 7.987 3.226 -15.083 1.00 93.25 208 GLN A N 1
ATOM 1684 C CA . GLN A 1 208 ? 7.100 4.243 -15.645 1.00 93.25 208 GLN A CA 1
ATOM 1685 C C . GLN A 1 208 ? 7.543 4.674 -17.046 1.00 93.25 208 GLN A C 1
ATOM 1687 O O . GLN A 1 208 ? 6.727 4.679 -17.962 1.00 93.25 208 GLN A O 1
ATOM 1692 N N . LYS A 1 209 ? 8.832 4.979 -17.240 1.00 93.50 209 LYS A N 1
ATOM 1693 C CA . LYS A 1 209 ? 9.357 5.408 -18.546 1.00 93.50 209 LYS A CA 1
ATOM 1694 C C . LYS A 1 209 ? 9.282 4.303 -19.601 1.00 93.50 209 LYS A C 1
ATOM 1696 O O . LYS A 1 209 ? 9.008 4.596 -20.760 1.00 93.50 209 LYS A O 1
ATOM 1701 N N . LEU A 1 210 ? 9.507 3.043 -19.220 1.00 91.62 210 LEU A N 1
ATOM 1702 C CA . LEU A 1 210 ? 9.331 1.892 -20.116 1.00 91.62 210 LEU A CA 1
ATOM 1703 C C . LEU A 1 210 ? 7.867 1.747 -20.552 1.00 91.62 210 LEU A C 1
ATOM 1705 O O . LEU A 1 210 ? 7.592 1.482 -21.723 1.00 91.62 210 LEU A O 1
ATOM 1709 N N . GLN A 1 211 ? 6.931 2.004 -19.641 1.00 89.06 211 GLN A N 1
ATOM 1710 C CA . GLN A 1 211 ? 5.506 1.974 -19.945 1.00 89.06 211 GLN A CA 1
ATOM 1711 C C . GLN A 1 211 ? 5.062 3.160 -20.817 1.00 89.06 211 GLN A C 1
ATOM 1713 O O . GLN A 1 211 ? 4.302 2.959 -21.758 1.00 89.06 211 GLN A O 1
ATOM 1718 N N . GLU A 1 212 ? 5.532 4.375 -20.541 1.00 89.88 212 GLU A N 1
ATOM 1719 C CA . GLU A 1 212 ? 5.142 5.590 -21.273 1.00 89.88 212 GLU A CA 1
ATOM 1720 C C . GLU A 1 212 ? 5.772 5.666 -22.670 1.00 89.88 212 GLU A C 1
ATOM 1722 O O . GLU A 1 212 ? 5.075 5.946 -23.642 1.00 89.88 212 GLU A O 1
ATOM 1727 N N . ASN A 1 213 ? 7.072 5.379 -22.786 1.00 90.12 213 ASN A N 1
ATOM 1728 C CA . ASN A 1 213 ? 7.818 5.599 -24.030 1.00 90.12 213 ASN A CA 1
ATOM 1729 C C . ASN A 1 213 ? 7.810 4.381 -24.960 1.00 90.12 213 ASN A C 1
ATOM 1731 O O . ASN A 1 213 ? 7.923 4.536 -26.173 1.00 90.12 213 ASN A O 1
ATOM 1735 N N . TYR A 1 214 ? 7.708 3.172 -24.400 1.00 86.00 214 TYR A N 1
ATOM 1736 C CA . TYR A 1 214 ? 7.855 1.922 -25.155 1.00 86.00 214 TYR A CA 1
ATOM 1737 C C . TYR A 1 214 ? 6.632 1.007 -25.042 1.00 86.00 214 TYR A 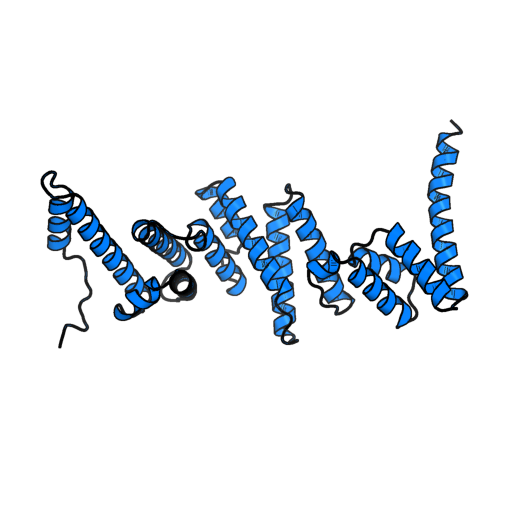C 1
ATOM 1739 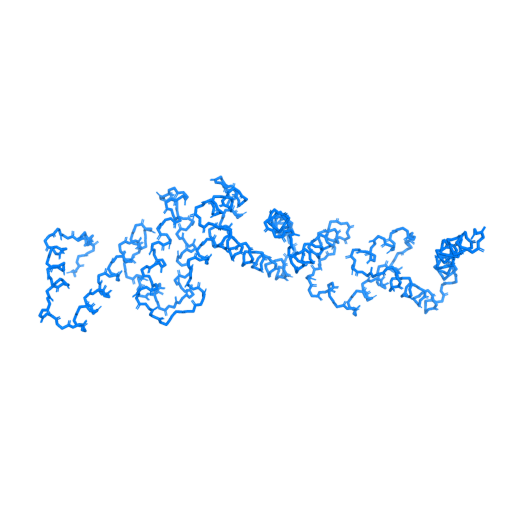O O . TYR A 1 214 ? 6.633 -0.076 -25.625 1.00 86.00 214 TYR A O 1
ATOM 1747 N N . ASN A 1 215 ? 5.590 1.422 -24.306 1.00 85.19 215 ASN A N 1
ATOM 1748 C CA . ASN A 1 215 ? 4.404 0.609 -24.013 1.00 85.19 215 ASN A CA 1
ATOM 1749 C C . ASN A 1 215 ? 4.771 -0.780 -23.447 1.00 85.19 215 ASN A C 1
ATOM 1751 O O . ASN A 1 215 ? 4.061 -1.764 -23.657 1.00 85.19 215 ASN A O 1
ATOM 1755 N N . MET A 1 216 ? 5.903 -0.859 -22.737 1.00 86.56 216 MET A N 1
ATOM 1756 C CA . MET A 1 216 ? 6.390 -2.076 -22.102 1.00 86.56 216 MET A CA 1
ATOM 1757 C C . MET A 1 216 ? 5.896 -2.135 -20.670 1.00 86.56 216 MET A C 1
ATOM 1759 O O . MET A 1 216 ? 6.097 -1.211 -19.881 1.00 86.56 216 MET A O 1
ATOM 1763 N N . TYR A 1 217 ? 5.294 -3.258 -20.308 1.00 83.31 217 TYR A N 1
ATOM 1764 C CA . TYR A 1 217 ? 4.956 -3.499 -18.922 1.00 83.31 217 TYR A CA 1
ATOM 1765 C C . TYR A 1 217 ? 6.039 -4.311 -18.246 1.00 83.31 217 TYR A C 1
ATOM 1767 O O . TYR A 1 217 ? 6.309 -5.450 -18.619 1.00 83.31 217 TYR A O 1
ATOM 1775 N N . VAL A 1 218 ? 6.626 -3.700 -17.228 1.00 87.81 218 VAL A N 1
ATOM 1776 C CA . VAL A 1 218 ? 7.773 -4.249 -16.522 1.00 87.81 218 VAL A CA 1
ATOM 1777 C C . VAL A 1 218 ? 7.474 -4.286 -15.034 1.00 87.81 218 VAL A C 1
ATOM 1779 O O . VAL A 1 218 ? 6.922 -3.330 -14.487 1.00 87.81 218 VAL A O 1
ATOM 1782 N N . ILE A 1 219 ? 7.791 -5.394 -14.383 1.00 89.19 219 ILE A N 1
ATOM 1783 C CA . ILE A 1 219 ? 7.715 -5.527 -12.924 1.00 89.19 219 ILE A CA 1
ATOM 1784 C C . ILE A 1 219 ? 9.109 -5.394 -12.319 1.00 89.19 219 ILE A C 1
ATOM 1786 O O . ILE A 1 219 ? 10.111 -5.616 -12.999 1.00 89.19 219 ILE A O 1
ATOM 1790 N N . THR A 1 220 ? 9.192 -5.057 -11.036 1.00 88.50 220 THR A N 1
ATOM 1791 C CA . THR A 1 220 ? 10.490 -4.847 -10.376 1.00 88.50 220 THR A CA 1
ATOM 1792 C C . THR A 1 220 ? 11.441 -6.052 -10.522 1.00 88.50 220 THR A C 1
ATOM 1794 O O . THR A 1 220 ? 12.573 -5.840 -10.959 1.00 88.50 220 THR A O 1
ATOM 1797 N N . PRO A 1 221 ? 10.996 -7.315 -10.319 1.00 90.25 221 PRO A N 1
ATOM 1798 C CA . PRO A 1 221 ? 11.862 -8.489 -10.501 1.00 90.25 221 PRO A CA 1
ATOM 1799 C C . PRO A 1 221 ? 12.443 -8.656 -11.916 1.00 90.25 221 PRO A C 1
ATOM 1801 O O . PRO A 1 221 ? 13.497 -9.264 -12.091 1.00 90.25 221 PRO A O 1
ATOM 1804 N N . GLN A 1 222 ? 11.779 -8.124 -12.949 1.00 90.12 222 GLN A N 1
ATOM 1805 C CA . GLN A 1 222 ? 12.286 -8.183 -14.325 1.00 90.12 222 GLN A CA 1
ATOM 1806 C C . GLN A 1 222 ? 13.477 -7.242 -14.533 1.00 90.12 222 GLN A C 1
ATOM 1808 O O . GLN A 1 222 ? 14.428 -7.617 -15.212 1.00 90.12 222 GLN A O 1
ATOM 1813 N N . LEU A 1 223 ? 13.466 -6.056 -13.913 1.00 89.06 223 LEU A N 1
ATOM 1814 C CA . LEU A 1 223 ? 14.613 -5.140 -13.945 1.00 89.06 223 LEU A CA 1
ATOM 1815 C C . LEU A 1 223 ? 15.810 -5.674 -13.149 1.00 89.06 223 LEU A C 1
ATOM 1817 O O . LEU A 1 223 ? 16.951 -5.349 -13.464 1.00 89.06 223 LEU A O 1
ATOM 1821 N N . GLU A 1 224 ? 15.566 -6.510 -12.144 1.00 88.12 224 GLU A N 1
ATOM 1822 C CA . GLU A 1 224 ? 16.620 -7.173 -11.369 1.00 88.12 224 GLU A CA 1
ATOM 1823 C C . GLU A 1 224 ? 17.215 -8.378 -12.130 1.00 88.12 224 GLU A C 1
ATOM 1825 O O . GLU A 1 224 ? 18.394 -8.705 -11.977 1.00 88.12 224 GLU A O 1
ATOM 1830 N N . SER A 1 225 ? 16.439 -9.010 -13.020 1.00 92.19 225 SER A N 1
ATOM 1831 C CA . SER A 1 225 ? 16.887 -10.149 -13.826 1.00 92.19 225 SER A CA 1
ATOM 1832 C C . SER A 1 225 ? 17.783 -9.722 -14.988 1.00 92.19 225 SER A C 1
ATOM 1834 O O . SER A 1 225 ? 17.339 -9.133 -15.974 1.00 92.19 225 SER A O 1
ATOM 1836 N N . LYS A 1 226 ? 19.069 -10.085 -14.922 1.00 89.44 226 LYS A N 1
ATOM 1837 C CA . LYS A 1 226 ? 20.012 -9.875 -16.031 1.00 89.44 226 LYS A CA 1
ATOM 1838 C C . LYS A 1 226 ? 19.543 -10.543 -17.326 1.00 89.44 226 LYS A C 1
ATOM 1840 O O . LYS A 1 226 ? 19.599 -9.923 -18.378 1.00 89.44 226 LYS A O 1
ATOM 1845 N N . GLU A 1 227 ? 19.050 -11.775 -17.245 1.00 90.88 227 GLU A N 1
ATOM 1846 C CA . GLU A 1 227 ? 18.590 -12.531 -18.415 1.00 90.88 227 GLU A CA 1
ATOM 1847 C C . GLU A 1 227 ? 17.435 -11.822 -19.126 1.00 90.88 227 GLU A C 1
ATOM 1849 O O . GLU A 1 227 ? 17.438 -11.697 -20.351 1.00 90.88 227 GLU A O 1
ATOM 1854 N N . TRP A 1 228 ? 16.474 -11.303 -18.356 1.00 92.31 228 TRP A N 1
ATOM 1855 C CA . TRP A 1 228 ? 15.340 -10.576 -18.916 1.00 92.31 228 TRP A CA 1
ATOM 1856 C C . TRP A 1 228 ? 15.768 -9.247 -19.544 1.00 92.31 228 TRP A C 1
ATOM 1858 O O . TRP A 1 228 ? 15.308 -8.906 -20.637 1.00 92.31 228 TRP A O 1
ATOM 1868 N N . ARG A 1 229 ? 16.678 -8.512 -18.892 1.00 92.19 229 ARG A N 1
ATOM 1869 C CA . ARG A 1 229 ? 17.235 -7.260 -19.428 1.00 92.19 229 ARG A CA 1
ATOM 1870 C C . ARG A 1 229 ? 17.986 -7.484 -20.736 1.00 92.19 229 ARG A C 1
ATOM 1872 O O . ARG A 1 229 ? 17.740 -6.771 -21.708 1.00 92.19 229 ARG A O 1
ATOM 1879 N N . ASP A 1 230 ? 18.837 -8.506 -20.778 1.00 87.88 230 ASP A N 1
ATOM 1880 C CA . ASP A 1 230 ? 19.623 -8.849 -21.961 1.00 87.88 230 ASP A CA 1
ATOM 1881 C C . ASP A 1 230 ? 18.709 -9.264 -23.129 1.00 87.88 230 ASP A C 1
ATOM 1883 O O . ASP A 1 230 ? 18.883 -8.803 -24.262 1.00 87.88 230 ASP A O 1
ATOM 1887 N N . ALA A 1 231 ? 17.692 -10.089 -22.857 1.00 87.69 231 ALA A N 1
ATOM 1888 C CA . ALA A 1 231 ? 16.702 -10.497 -23.852 1.00 87.69 231 ALA A CA 1
ATOM 1889 C C . ALA A 1 231 ? 15.880 -9.307 -24.377 1.00 87.69 231 ALA A C 1
ATOM 1891 O O . ALA A 1 231 ? 15.697 -9.176 -25.588 1.00 87.69 231 ALA A O 1
ATOM 1892 N N . SER A 1 232 ? 15.453 -8.408 -23.487 1.00 88.81 232 SER A N 1
ATOM 1893 C CA . SER A 1 232 ? 14.673 -7.217 -23.847 1.00 88.81 232 SER A CA 1
ATOM 1894 C C . SER A 1 232 ? 15.476 -6.245 -24.713 1.00 88.81 232 SER A C 1
ATOM 1896 O O . SER A 1 232 ? 14.956 -5.724 -25.699 1.00 88.81 232 SER A O 1
ATOM 1898 N N . LEU A 1 233 ? 16.760 -6.020 -24.394 1.00 85.94 233 LEU A N 1
ATOM 1899 C CA . LEU A 1 233 ? 17.635 -5.191 -25.229 1.00 85.94 233 LEU A CA 1
ATOM 1900 C C . LEU A 1 233 ? 17.853 -5.825 -26.607 1.00 85.94 233 LEU A C 1
ATOM 1902 O O . LEU A 1 233 ? 17.820 -5.125 -27.619 1.00 85.94 233 LEU A O 1
ATOM 1906 N N . LYS A 1 234 ? 18.036 -7.150 -26.656 1.00 82.94 234 LYS A N 1
ATOM 1907 C CA . LYS A 1 234 ? 18.171 -7.885 -27.917 1.00 82.94 234 LYS A CA 1
ATOM 1908 C C . LYS A 1 234 ? 16.941 -7.719 -28.802 1.00 82.94 234 LYS A C 1
ATOM 1910 O O . LYS A 1 234 ? 17.091 -7.388 -29.974 1.00 82.94 234 LYS A O 1
ATOM 1915 N N . GLU A 1 235 ? 15.749 -7.929 -28.255 1.00 84.12 235 GLU A N 1
ATOM 1916 C CA . GLU A 1 235 ? 14.499 -7.773 -29.003 1.00 84.12 235 GLU A CA 1
ATOM 1917 C C . GLU A 1 235 ? 14.329 -6.336 -29.516 1.00 84.12 235 GLU A C 1
ATOM 1919 O O . GLU A 1 235 ? 14.006 -6.132 -30.686 1.00 84.12 235 GLU A O 1
ATOM 1924 N N . PHE A 1 236 ? 14.637 -5.342 -28.678 1.00 82.06 236 PHE A N 1
ATOM 1925 C CA . PHE A 1 236 ? 14.548 -3.929 -29.042 1.00 82.06 236 PHE A CA 1
ATOM 1926 C C . PHE A 1 236 ? 15.475 -3.536 -30.206 1.00 82.06 236 PHE A C 1
ATOM 1928 O O . PHE A 1 236 ? 15.069 -2.761 -31.071 1.00 82.06 236 PHE A O 1
ATOM 1935 N N . ILE A 1 237 ? 16.700 -4.078 -30.245 1.00 75.94 237 ILE A N 1
ATOM 1936 C CA . ILE A 1 237 ? 17.684 -3.807 -31.309 1.00 75.94 237 ILE A CA 1
ATOM 1937 C C . ILE A 1 237 ? 17.351 -4.568 -32.599 1.00 75.94 237 ILE A C 1
ATOM 1939 O O . ILE A 1 237 ? 17.559 -4.042 -33.686 1.00 75.94 237 ILE A O 1
ATOM 1943 N N . VAL A 1 238 ? 16.880 -5.814 -32.500 1.00 70.75 238 VAL A N 1
ATOM 1944 C CA . VAL A 1 238 ? 16.660 -6.677 -33.676 1.00 70.75 238 VAL A CA 1
ATOM 1945 C C . VAL A 1 238 ? 15.395 -6.293 -34.444 1.00 70.75 238 VAL A C 1
ATOM 1947 O O . VAL A 1 238 ? 15.339 -6.499 -35.654 1.00 70.75 238 VAL A O 1
ATOM 1950 N N . ARG A 1 239 ? 14.375 -5.759 -33.763 1.00 68.75 239 ARG A N 1
ATOM 1951 C CA . ARG A 1 239 ? 13.066 -5.516 -34.381 1.00 68.75 239 ARG A CA 1
ATOM 1952 C C . ARG A 1 239 ? 13.074 -4.385 -35.409 1.00 68.75 239 ARG A C 1
ATOM 1954 O O . ARG A 1 239 ? 12.391 -4.501 -36.417 1.00 68.75 239 ARG A O 1
ATOM 1961 N N . ASP A 1 240 ? 13.820 -3.315 -35.150 1.00 67.12 240 ASP A N 1
ATOM 1962 C CA . ASP A 1 240 ? 13.805 -2.085 -35.944 1.00 67.12 240 ASP A CA 1
ATOM 1963 C C . ASP A 1 240 ? 15.225 -1.498 -36.041 1.00 67.12 240 ASP A C 1
ATOM 1965 O O . ASP A 1 240 ? 16.027 -1.666 -35.122 1.00 67.12 240 ASP A O 1
ATOM 1969 N N . GLU A 1 241 ? 15.542 -0.751 -37.104 1.00 64.50 241 GLU A N 1
ATOM 1970 C CA . GLU A 1 241 ? 16.770 0.056 -37.127 1.00 64.50 241 GLU A CA 1
ATOM 1971 C C . GLU A 1 241 ? 16.676 1.159 -36.063 1.00 64.50 241 GLU A C 1
ATOM 1973 O O . GLU A 1 241 ? 15.793 2.017 -36.108 1.00 64.50 241 GLU A O 1
ATOM 1978 N N . ARG A 1 242 ? 17.581 1.128 -35.078 1.00 70.69 242 ARG A N 1
ATOM 1979 C CA . ARG A 1 242 ? 17.602 2.076 -33.957 1.00 70.69 242 ARG A CA 1
ATOM 1980 C C . ARG A 1 242 ? 18.848 2.935 -33.980 1.00 70.69 242 ARG A C 1
ATOM 1982 O O . ARG A 1 242 ? 19.958 2.458 -34.227 1.00 70.69 242 ARG A O 1
ATOM 1989 N N . SER A 1 243 ? 18.670 4.207 -33.651 1.00 71.25 243 SER A N 1
ATOM 1990 C CA . SER A 1 243 ? 19.797 5.085 -33.393 1.00 71.25 243 SER A CA 1
ATOM 1991 C C . SER A 1 243 ? 20.496 4.671 -32.100 1.00 71.25 243 SER A C 1
ATOM 1993 O O . SER A 1 243 ? 19.906 4.162 -31.147 1.00 71.25 243 SER A O 1
ATOM 1995 N N . LEU A 1 244 ? 21.788 4.960 -32.038 1.00 67.56 244 LEU A N 1
ATOM 1996 C CA . LEU A 1 244 ? 22.585 4.761 -30.839 1.00 67.56 244 LEU A CA 1
ATOM 1997 C C . LEU A 1 244 ? 21.961 5.414 -29.594 1.00 67.56 244 LEU A C 1
ATOM 1999 O O . LEU A 1 244 ? 21.931 4.828 -28.511 1.00 67.56 244 LEU A O 1
ATOM 2003 N N . LEU A 1 245 ? 21.497 6.653 -29.735 1.00 74.00 245 LEU A N 1
ATOM 2004 C CA . LEU A 1 245 ? 20.976 7.411 -28.607 1.00 74.00 245 LEU A CA 1
ATOM 2005 C C . LEU A 1 245 ? 19.733 6.728 -28.016 1.00 74.00 245 LEU A C 1
ATOM 2007 O O . LEU A 1 245 ? 19.574 6.706 -26.796 1.00 74.00 245 LEU A O 1
ATOM 2011 N N . GLU A 1 246 ? 18.912 6.098 -28.860 1.00 77.75 246 GLU A N 1
ATOM 2012 C CA . GLU A 1 246 ? 17.774 5.283 -28.429 1.00 77.75 246 GLU A CA 1
ATOM 2013 C C . GLU A 1 246 ? 18.224 4.010 -27.709 1.00 77.75 246 GLU A C 1
ATOM 2015 O O . GLU A 1 246 ? 17.682 3.703 -26.653 1.00 77.75 246 GLU A O 1
ATOM 2020 N N . VAL A 1 247 ? 19.248 3.305 -28.207 1.00 77.69 247 VAL A N 1
ATOM 2021 C CA . VAL A 1 247 ? 19.773 2.086 -27.559 1.00 77.69 247 VAL A CA 1
ATOM 2022 C C . VAL A 1 247 ? 20.356 2.397 -26.176 1.00 77.69 247 VAL A C 1
ATOM 2024 O O . VAL A 1 247 ? 20.057 1.700 -25.205 1.00 77.69 247 VAL A O 1
ATOM 2027 N N . ILE A 1 248 ? 21.133 3.478 -26.046 1.00 79.81 248 ILE A N 1
ATOM 2028 C CA . ILE A 1 248 ? 21.670 3.916 -24.746 1.00 79.81 248 ILE A CA 1
ATOM 2029 C C . ILE A 1 248 ? 20.529 4.318 -23.813 1.00 79.81 248 ILE A C 1
ATOM 2031 O O . ILE A 1 248 ? 20.488 3.862 -22.670 1.00 79.81 248 ILE A O 1
ATOM 2035 N N . SER A 1 249 ? 19.583 5.121 -24.302 1.00 85.50 249 SER A N 1
ATOM 2036 C CA . SER A 1 249 ? 18.437 5.556 -23.502 1.00 85.50 249 SER A CA 1
ATOM 2037 C C . SER A 1 249 ? 17.631 4.357 -23.010 1.00 85.50 249 SER A C 1
ATOM 2039 O O . SER A 1 249 ? 17.377 4.247 -21.815 1.00 85.50 249 SER A O 1
ATOM 2041 N N . PHE A 1 250 ? 17.311 3.409 -23.889 1.00 87.81 250 PHE A N 1
ATOM 2042 C CA . PHE A 1 250 ? 16.573 2.200 -23.540 1.00 87.81 250 PHE A CA 1
ATOM 2043 C C . PHE A 1 250 ? 17.339 1.314 -22.547 1.00 87.81 250 PHE A C 1
ATOM 2045 O O . PHE A 1 250 ? 16.789 0.941 -21.514 1.00 87.81 250 PHE A O 1
ATOM 2052 N N . SER A 1 251 ? 18.631 1.055 -22.777 1.00 87.12 251 SER A N 1
ATOM 2053 C CA . SER A 1 251 ? 19.456 0.262 -21.849 1.00 87.12 251 SER A CA 1
ATOM 2054 C C . SER A 1 251 ? 19.575 0.892 -20.454 1.00 87.12 251 SER A C 1
ATOM 2056 O O . SER A 1 251 ? 19.554 0.178 -19.450 1.00 87.12 251 SER A O 1
ATOM 2058 N N . SER A 1 252 ? 19.601 2.228 -20.370 1.00 89.06 252 SER A N 1
ATOM 2059 C CA . SER A 1 252 ? 19.592 2.940 -19.088 1.00 89.06 252 SER A CA 1
ATOM 2060 C C . SER A 1 252 ? 18.270 2.757 -18.331 1.00 89.06 252 SER A C 1
ATOM 2062 O O . SER A 1 252 ? 18.278 2.599 -17.111 1.00 89.06 252 SER A O 1
ATOM 2064 N N . LEU A 1 253 ? 17.138 2.691 -19.046 1.00 92.69 253 LEU A N 1
ATOM 2065 C CA . LEU A 1 253 ? 15.832 2.371 -18.459 1.00 92.69 253 LEU A CA 1
ATOM 2066 C C . LEU A 1 253 ? 15.736 0.908 -18.036 1.00 92.69 253 LEU A C 1
ATOM 2068 O O . LEU A 1 253 ? 15.085 0.599 -17.048 1.00 92.69 253 LEU A O 1
ATOM 2072 N N . LEU A 1 254 ? 16.433 0.007 -18.722 1.00 91.56 254 LEU A N 1
ATOM 2073 C CA . LEU A 1 254 ? 16.612 -1.363 -18.251 1.00 91.56 254 LEU A CA 1
ATOM 2074 C C . LEU A 1 254 ? 17.571 -1.449 -17.056 1.00 91.56 254 LEU A C 1
ATOM 2076 O O . LEU A 1 254 ? 17.904 -2.548 -16.643 1.00 91.56 254 LEU A O 1
ATOM 2080 N N . ARG A 1 255 ? 18.045 -0.336 -16.479 1.00 90.44 255 ARG A N 1
ATOM 2081 C CA . ARG A 1 255 ? 18.986 -0.330 -15.343 1.00 90.44 255 ARG A CA 1
ATOM 2082 C C . ARG A 1 255 ? 20.314 -1.027 -15.662 1.00 90.44 255 ARG A C 1
ATOM 2084 O O . ARG A 1 255 ? 21.002 -1.492 -14.755 1.00 90.44 255 ARG A O 1
ATOM 2091 N N . MET A 1 256 ? 20.670 -1.151 -16.940 1.00 88.00 256 MET A N 1
ATOM 2092 C CA . MET A 1 256 ? 21.950 -1.724 -17.348 1.00 88.00 256 MET A CA 1
ATOM 2093 C C . MET A 1 256 ? 23.043 -0.675 -17.192 1.00 88.00 256 MET A C 1
ATOM 2095 O O . MET A 1 256 ? 22.853 0.500 -17.520 1.00 88.00 256 MET A O 1
ATOM 2099 N N . THR A 1 257 ? 24.210 -1.099 -16.719 1.00 84.19 257 THR A N 1
ATOM 2100 C CA . THR A 1 257 ? 25.387 -0.235 -16.782 1.00 84.19 257 THR A CA 1
ATOM 2101 C C . THR A 1 257 ? 25.770 0.002 -18.240 1.00 84.19 257 THR A C 1
ATOM 2103 O O . THR A 1 257 ? 25.491 -0.804 -19.133 1.00 84.19 257 THR A O 1
ATOM 2106 N N . ARG A 1 258 ? 26.457 1.116 -18.493 1.00 76.75 258 ARG A N 1
ATOM 2107 C CA . ARG A 1 258 ? 26.939 1.447 -19.836 1.00 76.75 258 ARG A CA 1
ATOM 2108 C C . ARG A 1 258 ? 27.814 0.336 -20.425 1.00 76.75 258 ARG A C 1
ATOM 2110 O O . ARG A 1 258 ? 27.705 0.042 -21.615 1.00 76.75 258 ARG A O 1
ATOM 2117 N N . ASP A 1 259 ? 28.649 -0.282 -19.595 1.00 77.38 259 ASP A N 1
ATOM 2118 C CA . ASP A 1 259 ? 29.552 -1.355 -20.008 1.00 77.38 259 ASP A CA 1
ATOM 2119 C C . ASP A 1 259 ? 28.789 -2.633 -20.367 1.00 77.38 259 ASP A C 1
ATOM 2121 O O . ASP A 1 259 ? 29.084 -3.254 -21.389 1.00 77.38 259 ASP A O 1
ATOM 2125 N N . GLU A 1 260 ? 27.778 -3.006 -19.576 1.00 80.50 260 GLU A N 1
ATOM 2126 C CA . GLU A 1 260 ? 26.896 -4.143 -19.875 1.00 80.50 260 GLU A CA 1
ATOM 2127 C C . GLU A 1 260 ? 26.155 -3.938 -21.197 1.00 80.50 260 GLU A C 1
ATOM 2129 O O . GLU A 1 260 ? 26.211 -4.800 -22.077 1.00 80.50 260 GLU A O 1
ATOM 2134 N N . ALA A 1 261 ? 25.530 -2.770 -21.370 1.00 77.56 261 ALA A N 1
ATOM 2135 C CA . ALA A 1 261 ? 24.798 -2.422 -22.582 1.00 77.56 261 ALA A CA 1
ATOM 2136 C C . ALA A 1 261 ? 25.706 -2.428 -23.822 1.00 77.56 261 ALA A C 1
ATOM 2138 O O . ALA A 1 261 ? 25.335 -2.968 -24.867 1.00 77.56 261 ALA A O 1
ATOM 2139 N N . SER A 1 262 ? 26.919 -1.876 -23.701 1.00 74.44 262 SER A N 1
ATOM 2140 C CA . SER A 1 262 ? 27.888 -1.813 -24.802 1.00 74.44 262 SER A CA 1
ATOM 2141 C C . SER A 1 262 ? 28.386 -3.204 -25.194 1.00 74.44 262 SER A C 1
ATOM 2143 O O . SER A 1 262 ? 28.371 -3.548 -26.376 1.00 74.44 262 SER A O 1
ATOM 2145 N N . ARG A 1 263 ? 28.769 -4.043 -24.219 1.00 77.00 263 ARG A N 1
ATOM 2146 C CA . ARG A 1 263 ? 29.226 -5.423 -24.474 1.00 77.00 263 ARG A CA 1
ATOM 2147 C C . ARG A 1 263 ? 28.147 -6.264 -25.142 1.00 77.00 263 ARG A C 1
ATOM 2149 O O . ARG A 1 263 ? 28.445 -6.979 -26.098 1.00 77.00 263 ARG A O 1
ATOM 2156 N N . LEU A 1 264 ? 26.908 -6.172 -24.658 1.00 75.00 264 LEU A N 1
ATOM 2157 C CA . LEU A 1 264 ? 25.795 -6.911 -25.242 1.00 75.00 264 LEU A CA 1
ATOM 2158 C C . LEU A 1 264 ? 25.495 -6.425 -26.662 1.00 75.00 264 LEU A C 1
ATOM 2160 O O . LEU A 1 264 ? 25.351 -7.246 -27.562 1.00 75.00 264 LEU A O 1
ATOM 2164 N N . SER A 1 265 ? 25.496 -5.111 -26.887 1.00 70.06 265 SER A N 1
ATOM 2165 C CA . SER A 1 265 ? 25.302 -4.536 -28.222 1.00 70.06 265 SER A CA 1
ATOM 2166 C C . SER A 1 265 ? 26.376 -5.019 -29.207 1.00 70.06 265 SER A C 1
ATOM 2168 O O . SER A 1 265 ? 26.036 -5.419 -30.317 1.00 70.06 265 SER A O 1
ATOM 2170 N N . ILE A 1 266 ? 27.660 -5.053 -28.805 1.00 70.75 266 ILE A N 1
ATOM 2171 C CA . ILE A 1 266 ? 28.751 -5.575 -29.654 1.00 70.75 266 ILE A CA 1
ATOM 2172 C C . ILE A 1 266 ? 28.491 -7.043 -29.991 1.00 70.75 266 ILE A C 1
ATOM 2174 O O . ILE A 1 266 ? 28.553 -7.426 -31.157 1.00 70.75 266 ILE A O 1
ATOM 2178 N N . LYS A 1 267 ? 28.188 -7.858 -28.973 1.00 74.69 267 LYS A N 1
ATOM 2179 C CA . LYS A 1 267 ? 27.939 -9.292 -29.146 1.00 74.69 267 LYS A CA 1
ATOM 2180 C C . LYS A 1 267 ? 26.791 -9.543 -30.126 1.00 74.69 267 LYS A C 1
ATOM 2182 O O . LYS A 1 267 ? 26.941 -10.330 -31.049 1.00 74.69 267 LYS A O 1
ATOM 2187 N N . LEU A 1 268 ? 25.680 -8.827 -29.974 1.00 69.94 268 LEU A N 1
ATOM 2188 C CA . LEU A 1 268 ? 24.518 -8.953 -30.855 1.00 69.94 268 LEU A CA 1
ATOM 2189 C C . LEU A 1 268 ? 24.809 -8.518 -32.293 1.00 69.94 268 LEU A C 1
ATOM 2191 O O . LEU A 1 268 ? 24.296 -9.121 -33.234 1.00 69.94 268 LEU A O 1
ATOM 2195 N N . ALA A 1 269 ? 25.634 -7.492 -32.478 1.00 64.75 269 ALA A N 1
ATOM 2196 C CA . ALA A 1 269 ? 26.025 -7.037 -33.804 1.00 64.75 269 ALA A CA 1
ATOM 2197 C C . ALA A 1 269 ? 26.900 -8.073 -34.532 1.00 64.75 269 ALA A C 1
ATOM 2199 O O . ALA A 1 269 ? 26.668 -8.357 -35.708 1.00 64.75 269 ALA A O 1
ATOM 2200 N N . VAL A 1 270 ? 27.833 -8.698 -33.804 1.00 66.94 270 VAL A N 1
ATOM 2201 C CA . VAL A 1 270 ? 28.662 -9.805 -34.306 1.00 66.94 270 VAL A CA 1
ATOM 2202 C C . VAL A 1 270 ? 27.800 -11.030 -34.628 1.00 66.94 270 VAL A C 1
ATOM 2204 O O . VAL A 1 270 ? 27.902 -11.572 -35.727 1.00 66.94 270 VAL A O 1
ATOM 2207 N N . ASP A 1 271 ? 26.908 -11.423 -33.715 1.00 67.50 271 ASP A N 1
ATOM 2208 C CA . ASP A 1 271 ? 26.059 -12.616 -33.855 1.00 67.50 271 ASP A CA 1
ATOM 2209 C C . ASP A 1 271 ? 25.001 -12.474 -34.972 1.00 67.50 271 ASP A C 1
ATOM 2211 O O . ASP A 1 271 ? 24.569 -13.471 -35.545 1.00 67.50 271 ASP A O 1
ATOM 2215 N N . SER A 1 272 ? 24.573 -11.248 -35.299 1.00 61.84 272 SER A N 1
ATOM 2216 C CA . SER A 1 272 ? 23.574 -10.973 -36.351 1.00 61.84 272 SER A CA 1
ATOM 2217 C C . SER A 1 272 ? 24.161 -10.865 -37.760 1.00 61.84 272 SER A C 1
ATOM 2219 O O . SER A 1 272 ? 23.407 -10.702 -38.719 1.00 61.84 272 SER A O 1
ATOM 2221 N N . GLY A 1 273 ? 25.489 -10.933 -37.914 1.00 57.25 273 GLY A N 1
ATOM 2222 C CA . GLY A 1 273 ? 26.142 -10.776 -39.215 1.00 57.25 273 GLY A CA 1
ATOM 2223 C C . GLY A 1 273 ? 25.890 -9.407 -39.861 1.00 57.25 273 GLY A C 1
ATOM 2224 O O . GLY A 1 273 ? 25.989 -9.294 -41.080 1.00 57.25 273 GLY A O 1
ATOM 2225 N N . ASN A 1 274 ? 25.549 -8.378 -39.069 1.00 56.38 274 ASN A N 1
ATOM 2226 C CA . ASN A 1 274 ? 25.318 -7.011 -39.535 1.00 56.38 274 ASN A CA 1
ATOM 2227 C C . ASN A 1 274 ? 26.604 -6.168 -39.362 1.00 56.38 274 ASN A C 1
ATOM 2229 O O . ASN A 1 274 ? 26.841 -5.606 -38.283 1.00 56.38 274 ASN A O 1
ATOM 2233 N N . PRO A 1 275 ? 27.456 -6.045 -40.400 1.00 53.25 275 PRO A N 1
ATOM 2234 C CA . PRO A 1 275 ? 28.726 -5.327 -40.302 1.00 53.25 275 PRO A CA 1
ATOM 2235 C C . PRO A 1 275 ? 28.555 -3.819 -40.059 1.00 53.25 275 PRO A C 1
ATOM 2237 O O . PRO A 1 275 ? 29.409 -3.220 -39.410 1.00 53.25 275 PRO A O 1
ATOM 2240 N N . LEU A 1 276 ? 27.453 -3.201 -40.506 1.00 52.47 276 LEU A N 1
ATOM 2241 C CA . LEU A 1 276 ? 27.165 -1.773 -40.291 1.00 52.47 276 LEU A CA 1
ATOM 2242 C C . LEU A 1 276 ? 26.725 -1.482 -38.849 1.00 52.47 276 LEU A C 1
ATOM 2244 O O . LEU A 1 276 ? 27.216 -0.531 -38.233 1.00 52.47 276 LEU A O 1
ATOM 2248 N N . GLY A 1 277 ? 25.872 -2.338 -38.278 1.00 53.88 277 GLY A N 1
ATOM 2249 C CA . GLY A 1 277 ? 25.536 -2.302 -36.852 1.00 53.88 277 GLY A CA 1
ATOM 2250 C C . GLY A 1 277 ? 26.771 -2.547 -35.980 1.00 53.88 277 GLY A C 1
ATOM 2251 O O . GLY A 1 277 ? 27.023 -1.803 -35.030 1.00 53.88 277 GLY A O 1
ATOM 2252 N N . THR A 1 278 ? 27.614 -3.509 -36.374 1.00 53.56 278 THR A N 1
ATOM 2253 C CA . THR A 1 278 ? 28.872 -3.836 -35.681 1.00 53.56 278 THR A CA 1
ATOM 2254 C C . THR A 1 278 ? 29.854 -2.671 -35.715 1.00 53.56 278 THR A C 1
ATOM 2256 O O . THR A 1 278 ? 30.366 -2.280 -34.671 1.00 53.56 278 THR A O 1
ATOM 2259 N N . LEU A 1 279 ? 30.076 -2.050 -36.877 1.00 53.03 279 LEU A N 1
ATOM 2260 C CA . LEU A 1 279 ? 30.957 -0.884 -37.012 1.00 53.03 279 LEU A CA 1
ATOM 2261 C C . LEU A 1 279 ? 30.447 0.328 -36.229 1.00 53.03 279 LEU A C 1
ATOM 2263 O O . LEU A 1 279 ? 31.248 1.040 -35.622 1.00 53.03 279 LEU A O 1
ATOM 2267 N N . THR A 1 280 ? 29.131 0.546 -36.189 1.00 56.12 280 THR A N 1
ATOM 2268 C CA . THR A 1 280 ? 28.529 1.641 -35.415 1.00 56.12 280 THR A CA 1
ATOM 2269 C C . THR A 1 280 ? 28.768 1.433 -33.916 1.00 56.12 280 THR A C 1
ATOM 2271 O O . THR A 1 280 ? 29.246 2.347 -33.244 1.00 56.12 280 THR A O 1
ATOM 2274 N N . ILE A 1 281 ? 28.548 0.212 -33.413 1.00 55.72 281 ILE A N 1
ATOM 2275 C CA . ILE A 1 281 ? 28.708 -0.182 -32.000 1.00 55.72 281 ILE A CA 1
ATOM 2276 C C . ILE A 1 281 ? 30.190 -0.307 -31.564 1.00 55.72 281 ILE A C 1
ATOM 2278 O O . ILE A 1 281 ? 30.550 0.022 -30.427 1.00 55.72 281 ILE A O 1
ATOM 2282 N N . VAL A 1 282 ? 31.090 -0.697 -32.467 1.00 56.56 282 VAL A N 1
ATOM 2283 C CA . VAL A 1 282 ? 32.545 -0.715 -32.224 1.00 56.56 282 VAL A CA 1
ATOM 2284 C C . VAL A 1 282 ? 33.119 0.704 -32.214 1.00 56.56 282 VAL A C 1
ATOM 2286 O O . VAL A 1 282 ? 33.859 1.051 -31.290 1.00 56.56 282 VAL A O 1
ATOM 2289 N N . ARG A 1 283 ? 32.721 1.572 -33.161 1.00 56.41 283 ARG A N 1
ATOM 2290 C CA . ARG A 1 283 ? 33.080 3.006 -33.155 1.00 56.41 283 ARG A CA 1
ATOM 2291 C C . ARG A 1 283 ? 32.688 3.661 -31.828 1.00 56.41 283 ARG A C 1
ATOM 2293 O O . ARG A 1 283 ? 33.434 4.460 -31.278 1.00 56.41 283 ARG A O 1
ATOM 2300 N N . LEU A 1 284 ? 31.551 3.257 -31.284 1.00 55.25 284 LEU A N 1
ATOM 2301 C CA . LEU A 1 284 ? 30.988 3.666 -30.002 1.00 55.25 284 LEU A CA 1
ATOM 2302 C C . LEU A 1 284 ? 31.814 3.320 -28.766 1.00 55.25 284 LEU A C 1
ATOM 2304 O O . LEU A 1 284 ? 31.974 4.146 -27.864 1.00 55.25 284 LEU A O 1
ATOM 2308 N N . SER A 1 285 ? 32.323 2.097 -28.723 1.00 54.41 285 SER A N 1
ATOM 2309 C CA . SER A 1 285 ? 33.132 1.619 -27.603 1.00 54.41 285 SER A CA 1
ATOM 2310 C C . SER A 1 285 ? 34.518 2.270 -27.632 1.00 54.41 285 SER A C 1
ATOM 2312 O O . SER A 1 285 ? 35.054 2.649 -26.594 1.00 54.41 285 SER A O 1
ATOM 2314 N N . LEU A 1 286 ? 35.047 2.513 -28.837 1.00 53.53 286 LEU A N 1
ATOM 2315 C CA . LEU A 1 286 ? 36.342 3.162 -29.057 1.00 53.53 286 LEU A CA 1
ATOM 2316 C C . LEU A 1 286 ? 36.317 4.684 -28.822 1.00 53.53 286 LEU A C 1
ATOM 2318 O O . LEU A 1 286 ? 37.222 5.207 -28.174 1.00 53.53 286 LEU A O 1
ATOM 2322 N N . PHE A 1 287 ? 35.279 5.408 -29.263 1.00 53.34 287 PHE A N 1
ATOM 2323 C CA . PHE A 1 287 ? 35.186 6.863 -29.040 1.00 53.34 287 PHE A CA 1
ATOM 2324 C C . PHE A 1 287 ? 35.052 7.236 -27.555 1.00 53.34 287 PHE A C 1
ATOM 2326 O O . PHE A 1 287 ? 35.538 8.284 -27.140 1.00 53.34 287 PHE A O 1
ATOM 2333 N N . ASN A 1 288 ? 34.443 6.375 -26.734 1.00 50.19 288 ASN A N 1
ATOM 2334 C CA . ASN A 1 288 ? 34.311 6.623 -25.295 1.00 50.19 288 ASN A CA 1
ATOM 2335 C C . ASN A 1 288 ? 35.552 6.222 -24.487 1.00 50.19 288 ASN A C 1
ATOM 2337 O O . ASN A 1 288 ? 35.856 6.874 -23.490 1.00 50.19 288 ASN A O 1
ATOM 2341 N N . LEU A 1 289 ? 36.318 5.226 -24.947 1.00 44.06 289 LEU A N 1
ATOM 2342 C CA . LEU A 1 289 ? 37.664 4.948 -24.430 1.00 44.06 289 LEU A CA 1
ATOM 2343 C C . LEU A 1 289 ? 38.628 6.110 -24.707 1.00 44.06 289 LEU A C 1
ATOM 2345 O O . LEU A 1 289 ? 39.475 6.417 -23.869 1.00 44.06 289 LEU A O 1
ATOM 2349 N N . HIS A 1 290 ? 38.462 6.814 -25.831 1.00 40.84 290 HIS A N 1
ATOM 2350 C CA . HIS A 1 290 ? 39.295 7.976 -26.133 1.00 40.84 290 HIS A CA 1
ATOM 2351 C C . HIS A 1 290 ? 39.107 9.139 -25.151 1.00 40.84 290 HIS A C 1
ATOM 2353 O O . HIS A 1 290 ? 40.078 9.847 -24.910 1.00 40.84 290 HIS A O 1
ATOM 2359 N N . GLY A 1 291 ? 37.925 9.297 -24.539 1.00 41.66 291 GLY A N 1
ATOM 2360 C CA . GLY A 1 291 ? 37.686 10.284 -23.474 1.00 41.66 291 GLY A CA 1
ATOM 2361 C C . GLY A 1 291 ? 38.389 9.954 -22.150 1.00 41.66 291 GLY A C 1
ATOM 2362 O O . GLY A 1 291 ? 38.808 10.856 -21.431 1.00 41.66 291 GLY A O 1
ATOM 2363 N N . TYR A 1 292 ? 38.580 8.665 -21.846 1.00 36.59 292 TYR A N 1
ATOM 2364 C CA . TYR A 1 292 ? 39.364 8.224 -20.686 1.00 36.59 292 TYR A CA 1
ATOM 2365 C C . TYR A 1 292 ? 40.875 8.324 -20.935 1.00 36.59 292 TYR A C 1
ATOM 2367 O O . TYR A 1 292 ? 41.622 8.701 -20.034 1.00 36.59 292 TYR A O 1
ATOM 2375 N N . PHE A 1 293 ? 41.337 8.054 -22.160 1.00 33.78 293 PHE A N 1
ATOM 2376 C CA . PHE A 1 293 ? 42.753 8.204 -22.511 1.00 33.78 293 PHE A CA 1
ATOM 2377 C C . PHE A 1 293 ? 43.197 9.666 -22.620 1.00 33.78 293 PHE A C 1
ATOM 2379 O O . PHE A 1 293 ? 44.316 9.979 -22.224 1.00 33.78 293 PHE A O 1
ATOM 2386 N N . SER A 1 294 ? 42.342 10.584 -23.080 1.00 32.78 294 SER A N 1
ATOM 2387 C CA . SER A 1 294 ? 42.675 12.015 -23.069 1.00 32.78 294 SER A CA 1
ATOM 2388 C C . SER A 1 294 ? 42.695 12.604 -21.653 1.00 32.78 294 SER A C 1
ATOM 2390 O O . SER A 1 294 ? 43.523 13.469 -21.386 1.00 32.78 294 SER A O 1
ATOM 2392 N N . ALA A 1 295 ? 41.900 12.080 -20.711 1.00 32.44 295 ALA A N 1
ATOM 2393 C CA . ALA A 1 295 ? 42.006 12.445 -19.294 1.00 32.44 295 ALA A CA 1
ATOM 2394 C C . ALA A 1 295 ? 43.280 11.887 -18.621 1.00 32.44 295 ALA A C 1
ATOM 2396 O O . ALA A 1 295 ? 43.887 12.575 -17.801 1.00 32.44 295 ALA A O 1
ATOM 2397 N N . LEU A 1 296 ? 43.734 10.682 -18.994 1.00 29.62 296 LEU A N 1
ATOM 2398 C CA . LEU A 1 296 ? 44.977 10.104 -18.459 1.00 29.62 296 LEU A CA 1
ATOM 2399 C C . LEU A 1 296 ? 46.247 10.758 -19.033 1.00 29.62 296 LEU A C 1
ATOM 2401 O O . LEU A 1 296 ? 47.236 10.890 -18.320 1.00 29.62 296 LEU A O 1
ATOM 2405 N N . ILE A 1 297 ? 46.227 11.202 -20.294 1.00 34.97 297 ILE A N 1
ATOM 2406 C CA . ILE A 1 297 ? 47.377 11.884 -20.915 1.00 34.97 297 ILE A CA 1
ATOM 2407 C C . ILE A 1 297 ? 47.551 13.307 -20.354 1.00 34.97 297 ILE A C 1
ATOM 2409 O O . ILE A 1 297 ? 48.682 13.773 -20.213 1.00 34.97 297 ILE A O 1
ATOM 2413 N N . ILE A 1 298 ? 46.465 13.974 -19.947 1.00 36.59 298 ILE A N 1
ATOM 2414 C CA . ILE A 1 298 ? 46.541 15.298 -19.308 1.00 36.59 298 ILE A CA 1
ATOM 2415 C C . ILE A 1 298 ? 47.071 15.204 -17.861 1.00 36.59 298 ILE A C 1
ATOM 2417 O O . ILE A 1 298 ? 47.769 16.112 -17.425 1.00 36.59 298 ILE A O 1
ATOM 2421 N N . LEU A 1 299 ? 46.852 14.092 -17.146 1.00 30.25 299 LEU A N 1
ATOM 2422 C CA . LEU A 1 299 ? 47.377 13.870 -15.783 1.00 30.25 299 LEU A CA 1
ATOM 2423 C C . LEU A 1 299 ? 48.819 13.323 -15.722 1.00 30.25 299 LEU A C 1
ATOM 2425 O O . LEU A 1 299 ? 49.393 13.224 -14.639 1.00 30.25 299 LEU A O 1
ATOM 2429 N N . HIS A 1 300 ? 49.424 12.977 -16.860 1.00 31.67 300 HIS A N 1
ATOM 2430 C CA . HIS A 1 300 ? 50.845 12.602 -16.959 1.00 31.67 300 HIS A CA 1
ATOM 2431 C C . HIS A 1 300 ? 51.703 13.623 -17.718 1.00 31.67 300 HIS A C 1
ATOM 2433 O O . HIS A 1 300 ? 52.876 13.365 -17.979 1.00 31.67 300 HIS A O 1
ATOM 2439 N N . SER A 1 301 ? 51.136 14.793 -18.029 1.00 38.00 301 SER A N 1
ATOM 2440 C CA . SER A 1 301 ? 51.839 15.905 -18.684 1.00 38.00 301 SER A CA 1
ATOM 2441 C C . SER A 1 301 ? 51.917 17.170 -17.813 1.00 38.00 301 SER A C 1
ATOM 2443 O O . SER A 1 301 ? 52.156 18.255 -18.342 1.00 38.00 301 SER A O 1
ATOM 2445 N N . SER A 1 302 ? 51.715 17.044 -16.497 1.00 36.53 302 SER A N 1
ATOM 2446 C CA . SER A 1 302 ? 51.901 18.110 -15.499 1.00 36.53 302 SER A CA 1
ATOM 2447 C C . SER A 1 302 ? 52.886 17.682 -14.426 1.00 36.53 302 SER A C 1
ATOM 2449 O O . SER A 1 302 ? 52.644 16.590 -13.862 1.00 36.53 302 SER A O 1
#

Sequence (302 aa):
MVAKGAHLPWSRRLSETVQSVLKNPHVDLEIKRSLESVCRTAEMGQMLMSYSTPLGMLDAVLASEYNFIKFIRFMFTHDRYGVAQRLLDAVKMVGTYCLLYEEHTPLVSLSRVYVLYAEYLQKAETDPTVLQFLEEVRTEKGEQFLIEVASRLVDDWKRQVDSAVGLWTETSKTKRIKLLTATKSVILRFMSNDRHYMEVYENLCSIQKLQENYNMYVITPQLESKEWRDASLKEFIVRDERSLLEVISFSSLLRMTRDEASRLSIKLAVDSGNPLGTLTIVRLSLFNLHGYFSALIILHSS

Organism: Strongylus vulgaris (NCBI:txid40348)

Radius of gyration: 29.02 Å; chains: 1; bounding box: 91×33×87 Å

InterPro domains:
  IPR052802 Kinetochore-associated protein 1 [PTHR15688] (3-264)

Foldseek 3Di:
DPDPPPPPDPDPVNVVVLVVQLPDPPHDPVVNLVSLLVVLLVVLLNLCVLLVHHSVCSCVCLVDLVSVVVVLLSLCVRPNDDNVVSLVSSLSNLVSSCSNDVDDDPSRDNLVSLLSSQVSCLVVVDPPHSVVSLVVCCVPVNLVSSCSNLVVNLVVLLVVLQPLPDDDDPVSVVSSLSSLVVSLVSCVPRPVPPPVSVVVNLLSVLQNCCCVVVVDHDHSVLLVDPVNLLVVLLCVVVVDPDDPVVSQVNSVSSVHDPVRSLVSQLVSCVVVVPVVSNVNSVVVVVVVVVVVVVVVVVVVVD

Secondary structure (DSSP, 8-state):
---TT------HHHHHHHHHHHH-TTS-HHHHHHHHHHHHHHHHHHHHHHTT--GGGHHHHHT-HHHHHHHHHHHHT-TTS-HHHHHHHHHHHHHHHHHH-SS--TTSSHHHHHHHHHHHHHHHTPSSPHHHHHHHHHHHH-HHHHHHHHHHHHHHHHHHHHH--S---HHHHHHHHHHHHHHHHHHHHHSTT-HHHHHHHHHHHHHHHHHHHH-----HHHHH-HHHHHHHHHHHHHHS---HHHHHHHHHHTT--HHHHHHHHHHHHHHTT-HHHHHHHHHHHHHHHHHHHHHHHHTT--